Protein AF-A0A4Q1CZ94-F1 (afdb_monomer_lite)

Radius of gyration: 24.19 Å; chains: 1; bounding box: 62×39×67 Å

Sequence (185 aa):
MKKRFETCTVTLTPLSPIHISSGNSDYGWGAVWIEKTEKMYILDSERLSQKLIECNLFEKYIEEVERWIYMSDSQKEKQSNPCLKFLEDHKAQLFPDVDIIRFVKDLSTTELNAKSGSRFIRDGEGRAYIPGSSIKGAIRTAVIYAMLAENRKREKKDYLNLYGIYSPKLCFVKDKSVIIEHIYS

Structure (mmCIF, N/CA/C/O backbone):
data_AF-A0A4Q1CZ94-F1
#
_entry.id   AF-A0A4Q1CZ94-F1
#
loop_
_atom_site.group_PDB
_atom_site.id
_atom_site.type_symbol
_atom_site.label_atom_id
_atom_site.label_alt_id
_atom_site.label_comp_id
_atom_site.label_asym_id
_atom_site.label_entity_id
_atom_site.label_seq_id
_atom_site.pdbx_PDB_ins_code
_atom_site.Cartn_x
_atom_site.Cartn_y
_atom_site.Cartn_z
_atom_site.occupancy
_atom_site.B_iso_or_equiv
_atom_site.auth_seq_id
_atom_site.auth_comp_id
_atom_site.auth_asym_id
_atom_site.auth_atom_id
_atom_site.pdbx_PDB_model_num
ATOM 1 N N . MET A 1 1 ? -0.004 21.915 -42.875 1.00 54.78 1 MET A N 1
ATOM 2 C CA . MET A 1 1 ? 0.919 21.742 -41.725 1.00 54.78 1 MET A CA 1
ATOM 3 C C . MET A 1 1 ? 1.407 20.297 -41.677 1.00 54.78 1 MET A C 1
ATOM 5 O O . MET A 1 1 ? 0.573 19.408 -41.587 1.00 54.78 1 MET A O 1
ATOM 9 N N . LYS A 1 2 ? 2.722 20.041 -41.770 1.00 61.47 2 LYS A N 1
ATOM 10 C CA . LYS A 1 2 ? 3.296 18.691 -41.578 1.00 61.47 2 LYS A CA 1
ATOM 11 C C . LYS A 1 2 ? 3.245 18.321 -40.088 1.00 61.47 2 LYS A C 1
ATOM 13 O O . LYS A 1 2 ? 3.714 19.106 -39.264 1.00 61.47 2 LYS A O 1
ATOM 18 N N . LYS A 1 3 ? 2.700 17.147 -39.745 1.00 57.62 3 LYS A N 1
ATOM 19 C CA . LYS A 1 3 ? 2.801 16.580 -38.387 1.00 57.62 3 LYS A CA 1
ATOM 20 C C . LYS A 1 3 ? 4.286 16.369 -38.055 1.00 57.62 3 LYS A C 1
ATOM 22 O O . LYS A 1 3 ? 4.997 15.743 -38.830 1.00 57.62 3 LYS A O 1
ATOM 27 N N . ARG A 1 4 ? 4.747 16.942 -36.936 1.00 82.88 4 ARG A N 1
ATOM 28 C CA . ARG A 1 4 ? 6.145 16.905 -36.449 1.00 82.88 4 ARG A CA 1
ATOM 29 C C . ARG A 1 4 ? 6.381 15.864 -35.346 1.00 82.88 4 ARG A C 1
ATOM 31 O O . ARG A 1 4 ? 7.404 15.915 -34.676 1.00 82.88 4 ARG A O 1
ATOM 38 N N . PHE A 1 5 ? 5.430 14.967 -35.117 1.00 85.19 5 PHE A N 1
ATOM 39 C CA . PHE A 1 5 ? 5.522 13.971 -34.059 1.00 85.19 5 PHE A CA 1
ATOM 40 C C . PHE A 1 5 ? 5.104 12.602 -34.578 1.00 85.19 5 PHE A C 1
ATOM 42 O O . PHE A 1 5 ? 4.148 12.477 -35.345 1.00 85.19 5 PHE A O 1
ATOM 49 N N . GLU A 1 6 ? 5.837 11.599 -34.117 1.00 88.94 6 GLU A N 1
ATOM 50 C CA . GLU A 1 6 ? 5.500 10.190 -34.247 1.00 88.94 6 GLU A CA 1
ATOM 51 C C . GLU A 1 6 ? 4.928 9.712 -32.911 1.00 88.94 6 GLU A C 1
ATOM 53 O O . GLU A 1 6 ? 5.283 10.216 -31.842 1.00 88.94 6 GLU A O 1
ATOM 58 N N . THR A 1 7 ? 3.987 8.777 -32.961 1.00 90.50 7 THR A N 1
ATOM 59 C CA . THR A 1 7 ? 3.337 8.228 -31.769 1.00 90.50 7 THR A CA 1
ATOM 60 C C . THR A 1 7 ? 3.399 6.716 -31.841 1.00 90.50 7 THR A C 1
ATOM 62 O O . THR A 1 7 ? 3.094 6.128 -32.875 1.00 90.50 7 THR A O 1
ATOM 65 N N . CYS A 1 8 ? 3.791 6.098 -30.732 1.00 88.81 8 CYS A N 1
ATOM 66 C CA . CYS A 1 8 ? 3.853 4.655 -30.577 1.00 88.81 8 CYS A CA 1
ATOM 67 C C . CYS A 1 8 ? 3.053 4.265 -29.333 1.00 88.81 8 CYS A C 1
ATOM 69 O O . CYS A 1 8 ? 3.203 4.882 -28.276 1.00 88.81 8 CYS A O 1
ATOM 71 N N . THR A 1 9 ? 2.212 3.243 -29.465 1.00 93.25 9 THR A N 1
ATOM 72 C CA . THR A 1 9 ? 1.473 2.644 -28.353 1.00 93.25 9 THR A CA 1
ATOM 73 C C . THR A 1 9 ? 2.133 1.324 -27.993 1.00 93.25 9 THR A C 1
ATOM 75 O O . THR A 1 9 ? 2.349 0.480 -28.860 1.00 93.25 9 THR A O 1
ATOM 78 N N . VAL A 1 10 ? 2.443 1.142 -26.711 1.00 89.12 10 VAL A N 1
ATOM 79 C CA . VAL A 1 10 ? 3.123 -0.051 -26.197 1.00 89.12 10 VAL A CA 1
ATOM 80 C C . VAL A 1 10 ? 2.254 -0.695 -25.126 1.00 89.12 10 VAL A C 1
ATOM 82 O O . VAL A 1 10 ? 1.717 -0.003 -24.264 1.00 89.12 10 VAL A O 1
ATOM 85 N N . THR A 1 11 ? 2.143 -2.022 -25.170 1.00 93.00 11 THR A N 1
ATOM 86 C CA . THR A 1 11 ? 1.496 -2.818 -24.120 1.00 93.00 11 THR A CA 1
ATOM 87 C C . THR A 1 11 ? 2.573 -3.456 -23.252 1.00 93.00 11 THR A C 1
ATOM 89 O O . THR A 1 11 ? 3.466 -4.126 -23.767 1.00 93.00 11 THR A O 1
ATOM 92 N N . LEU A 1 12 ? 2.502 -3.241 -21.939 1.00 88.19 12 LEU A N 1
ATOM 93 C CA . LEU A 1 12 ? 3.444 -3.806 -20.975 1.00 88.19 12 LEU A CA 1
ATOM 94 C C . LEU A 1 12 ? 2.795 -4.992 -20.263 1.00 88.19 12 LEU A C 1
ATOM 96 O O . LEU A 1 12 ? 1.727 -4.844 -19.675 1.00 88.19 12 LEU A O 1
ATOM 100 N N . THR A 1 13 ? 3.460 -6.146 -20.291 1.00 91.81 13 THR A N 1
ATOM 101 C CA . THR A 1 13 ? 3.054 -7.334 -19.528 1.00 91.81 13 THR A CA 1
ATOM 102 C C . THR A 1 13 ? 4.106 -7.606 -18.453 1.00 91.81 13 THR A C 1
ATOM 104 O O . THR A 1 13 ? 5.275 -7.790 -18.801 1.00 91.81 13 THR A O 1
ATOM 107 N N . PRO A 1 14 ? 3.747 -7.603 -17.158 1.00 85.38 14 PRO A N 1
ATOM 108 C CA . PRO A 1 14 ? 4.694 -7.919 -16.097 1.00 85.38 14 PRO A CA 1
ATOM 109 C C . PRO A 1 14 ? 5.067 -9.407 -16.146 1.00 85.38 14 PRO A C 1
ATOM 111 O O . PRO A 1 14 ? 4.193 -10.268 -16.122 1.00 85.38 14 PRO A O 1
ATOM 114 N N . LEU A 1 15 ? 6.368 -9.706 -16.195 1.00 89.12 15 LEU A N 1
ATOM 115 C CA . LEU A 1 15 ? 6.897 -11.078 -16.114 1.00 89.12 15 LEU A CA 1
ATOM 116 C C . LEU A 1 15 ? 7.275 -11.485 -14.680 1.00 89.12 15 LEU A C 1
ATOM 118 O O . LEU A 1 15 ? 7.535 -12.651 -14.406 1.00 89.12 15 LEU A O 1
ATOM 122 N N . SER A 1 16 ? 7.321 -10.516 -13.768 1.00 83.69 16 SER A N 1
ATOM 123 C CA . SER A 1 16 ? 7.615 -10.684 -12.346 1.00 83.69 16 SER A CA 1
ATOM 124 C C . SER A 1 16 ? 6.785 -9.685 -11.532 1.00 83.69 16 SER A C 1
ATOM 126 O O . SER A 1 16 ? 6.263 -8.725 -12.111 1.00 83.69 16 SER A O 1
ATOM 128 N N . PRO A 1 17 ? 6.679 -9.842 -10.199 1.00 83.19 17 PRO A N 1
ATOM 129 C CA . PRO A 1 17 ? 6.109 -8.807 -9.345 1.00 83.19 17 PRO A CA 1
ATOM 130 C C . PRO A 1 17 ? 6.821 -7.464 -9.559 1.00 83.19 17 PRO A C 1
ATOM 132 O O . PRO A 1 17 ? 8.051 -7.402 -9.589 1.00 83.19 17 PRO A O 1
ATOM 135 N N . ILE A 1 18 ? 6.044 -6.392 -9.721 1.00 84.25 18 ILE A N 1
ATOM 136 C CA . ILE A 1 18 ? 6.544 -5.023 -9.889 1.00 84.25 18 ILE A CA 1
ATOM 137 C C . ILE A 1 18 ? 6.029 -4.188 -8.724 1.00 84.25 18 ILE A C 1
ATOM 139 O O . ILE A 1 18 ? 4.829 -4.174 -8.451 1.00 84.25 18 ILE A O 1
ATOM 143 N N . HIS A 1 19 ? 6.930 -3.449 -8.077 1.00 85.56 19 HIS A N 1
ATOM 144 C CA . HIS A 1 19 ? 6.579 -2.473 -7.052 1.00 85.56 19 HIS A CA 1
ATOM 145 C C . HIS A 1 19 ? 7.087 -1.081 -7.426 1.00 85.56 19 HIS A C 1
ATOM 147 O O . HIS A 1 19 ? 8.271 -0.905 -7.708 1.00 85.56 19 HIS A O 1
ATOM 153 N N . ILE A 1 20 ? 6.192 -0.091 -7.425 1.00 85.25 20 ILE A N 1
ATOM 154 C CA . ILE A 1 20 ? 6.516 1.323 -7.633 1.00 85.25 20 ILE A CA 1
ATOM 155 C C . ILE A 1 20 ? 5.894 2.102 -6.483 1.00 85.25 20 ILE A C 1
ATOM 157 O O . ILE A 1 20 ? 4.675 2.241 -6.408 1.00 85.25 20 ILE A O 1
ATOM 161 N N . SER A 1 21 ? 6.739 2.595 -5.583 1.00 79.81 21 SER A N 1
ATOM 162 C CA . SER A 1 21 ? 6.307 3.370 -4.421 1.00 79.81 21 SER A CA 1
ATOM 163 C C . SER A 1 21 ? 6.015 4.824 -4.800 1.00 79.81 21 SER A C 1
ATOM 165 O O . SER A 1 21 ? 6.712 5.405 -5.633 1.00 79.81 21 SER A O 1
ATOM 167 N N . SER A 1 22 ? 5.011 5.435 -4.164 1.00 69.69 22 SER A N 1
ATOM 168 C CA . SER A 1 22 ? 4.757 6.882 -4.273 1.00 69.69 22 SER A CA 1
ATOM 169 C C . SER A 1 22 ? 5.647 7.726 -3.351 1.00 69.69 22 SER A C 1
ATOM 171 O O . SER A 1 22 ? 5.508 8.946 -3.321 1.00 69.69 22 SER A O 1
ATOM 173 N N . GLY A 1 23 ? 6.536 7.097 -2.572 1.00 65.56 23 GLY A N 1
ATOM 174 C CA . GLY A 1 23 ? 7.379 7.774 -1.583 1.00 65.56 23 GLY A CA 1
ATOM 175 C C . GLY A 1 23 ? 6.642 8.196 -0.308 1.00 65.56 23 GLY A C 1
ATOM 176 O O . GLY A 1 23 ? 7.299 8.525 0.670 1.00 65.56 23 GLY A O 1
ATOM 177 N N . ASN A 1 24 ? 5.306 8.126 -0.286 1.00 55.72 24 ASN A N 1
ATOM 178 C CA . ASN A 1 24 ? 4.495 8.419 0.887 1.00 55.72 24 ASN A CA 1
ATOM 179 C C . ASN A 1 24 ? 3.545 7.270 1.222 1.00 55.72 24 ASN A C 1
ATOM 181 O O . ASN A 1 24 ? 2.810 6.772 0.370 1.00 55.72 24 ASN A O 1
ATOM 185 N N . SER A 1 25 ? 3.488 6.992 2.525 1.00 54.88 25 SER A N 1
ATOM 186 C CA . SER A 1 25 ? 2.484 6.237 3.278 1.00 54.88 25 SER A CA 1
ATOM 187 C C . SER A 1 25 ? 2.471 4.715 3.124 1.00 54.88 25 SER A C 1
ATOM 189 O O . SER A 1 25 ? 2.007 4.152 2.131 1.00 54.88 25 SER A O 1
ATOM 191 N N . ASP A 1 26 ? 2.875 4.063 4.212 1.00 58.81 26 ASP A N 1
ATOM 192 C CA . ASP A 1 26 ? 2.379 2.749 4.604 1.00 58.81 26 ASP A CA 1
ATOM 193 C C . ASP A 1 26 ? 0.843 2.708 4.565 1.00 58.81 26 ASP A C 1
ATOM 195 O O . ASP A 1 26 ? 0.156 3.734 4.595 1.00 58.81 26 ASP A O 1
ATOM 199 N N . TYR A 1 27 ? 0.284 1.501 4.546 1.00 61.06 27 TYR A N 1
ATOM 200 C CA . TYR A 1 27 ? -1.152 1.286 4.758 1.00 61.06 27 TYR A CA 1
ATOM 201 C C . TYR A 1 27 ? -1.632 1.698 6.166 1.00 61.06 27 TYR A C 1
ATOM 203 O O . TYR A 1 27 ? -2.829 1.643 6.450 1.00 61.06 27 TYR A O 1
ATOM 211 N N . GLY A 1 28 ? -0.709 2.140 7.029 1.00 66.19 28 GLY A N 1
ATOM 212 C CA . GLY A 1 28 ? -0.976 2.563 8.395 1.00 66.19 28 GLY A CA 1
ATOM 213 C C . GLY A 1 28 ? -1.593 1.441 9.222 1.00 66.19 28 GLY A C 1
ATOM 214 O O . GLY A 1 28 ? -1.475 0.259 8.899 1.00 66.19 28 GLY A O 1
ATOM 215 N N . TRP A 1 29 ? -2.301 1.821 10.281 1.00 69.25 29 TRP A N 1
ATOM 216 C CA . TRP A 1 29 ? -3.005 0.874 11.145 1.00 69.25 29 TRP A CA 1
ATOM 217 C C . TRP A 1 29 ? -4.298 0.318 10.524 1.00 69.25 29 TRP A C 1
ATOM 219 O O . TRP A 1 29 ? -4.858 -0.635 11.049 1.00 69.25 29 TRP A O 1
ATOM 229 N N . GLY A 1 30 ? -4.753 0.845 9.382 1.00 66.00 30 GLY A N 1
ATOM 230 C CA . GLY A 1 30 ? -5.906 0.310 8.644 1.00 66.00 30 GLY A CA 1
ATOM 231 C C . GLY A 1 30 ? -5.603 -0.965 7.846 1.00 66.00 30 GLY A C 1
ATOM 232 O O . GLY A 1 30 ? -6.514 -1.569 7.286 1.00 66.00 30 GLY A O 1
ATOM 233 N N . ALA A 1 31 ? -4.335 -1.381 7.777 1.00 73.25 31 ALA A N 1
ATOM 234 C CA . ALA A 1 31 ? -3.941 -2.686 7.264 1.00 73.25 31 ALA A CA 1
ATOM 235 C C . ALA A 1 31 ? -4.049 -3.739 8.373 1.00 73.25 31 ALA A C 1
ATOM 237 O O . ALA A 1 31 ? -3.243 -3.775 9.306 1.00 73.25 31 ALA A O 1
ATOM 238 N N . VAL A 1 32 ? -5.038 -4.615 8.239 1.00 75.94 32 VAL A N 1
ATOM 239 C CA . VAL A 1 32 ? -5.336 -5.671 9.200 1.00 75.94 32 VAL A CA 1
ATOM 240 C C . VAL A 1 32 ? -5.116 -7.022 8.537 1.00 75.94 32 VAL A C 1
ATOM 242 O O . VAL A 1 32 ? -5.738 -7.353 7.529 1.00 75.94 32 VAL A O 1
ATOM 245 N N . TRP A 1 33 ? -4.202 -7.810 9.094 1.00 73.31 33 TRP A N 1
ATOM 246 C CA . TRP A 1 33 ? -3.957 -9.175 8.647 1.00 73.31 33 TRP A CA 1
ATOM 247 C C . TRP A 1 33 ? -4.742 -10.153 9.514 1.00 73.31 33 TRP A C 1
ATOM 249 O O . TRP A 1 33 ? -4.643 -10.106 10.738 1.00 73.31 33 TRP A O 1
ATOM 259 N N . ILE A 1 34 ? -5.518 -11.030 8.878 1.00 70.69 34 ILE A N 1
ATOM 260 C CA . ILE A 1 34 ? -6.275 -12.075 9.567 1.00 70.69 34 ILE A CA 1
ATOM 261 C C . ILE A 1 34 ? -5.694 -13.424 9.151 1.00 70.69 34 ILE A C 1
ATOM 263 O O . ILE A 1 34 ? -6.036 -13.966 8.096 1.00 70.69 34 ILE A O 1
ATOM 267 N N . GLU A 1 35 ? -4.837 -13.971 10.012 1.00 64.75 35 GLU A N 1
ATOM 268 C CA . GLU A 1 35 ? -4.091 -15.217 9.792 1.00 64.75 35 GLU A CA 1
ATOM 269 C C . GLU A 1 35 ? -5.001 -16.386 9.388 1.00 64.75 35 GLU A C 1
ATOM 271 O O . GLU A 1 35 ? -4.746 -17.046 8.388 1.00 64.75 35 GLU A O 1
ATOM 276 N N . LYS A 1 36 ? -6.149 -16.554 10.063 1.00 69.50 36 LYS A N 1
ATOM 277 C CA . LYS A 1 36 ? -7.137 -17.615 9.767 1.00 69.50 36 LYS A CA 1
ATOM 278 C C . LYS A 1 36 ? -7.664 -17.613 8.329 1.00 69.50 36 LYS A C 1
ATOM 280 O O . LYS A 1 36 ? -8.190 -18.623 7.876 1.00 69.50 36 LYS A O 1
ATOM 285 N N . THR A 1 37 ? -7.609 -16.468 7.657 1.00 68.12 37 THR A N 1
ATOM 286 C CA . THR A 1 37 ? -8.126 -16.294 6.292 1.00 68.12 37 THR A CA 1
ATOM 287 C C . THR A 1 37 ? -7.021 -16.163 5.251 1.00 68.12 37 THR A C 1
ATOM 289 O O . THR A 1 37 ? -7.343 -16.048 4.073 1.00 68.12 37 THR A O 1
ATOM 292 N N . GLU A 1 38 ? -5.751 -16.118 5.677 1.00 69.19 38 GLU A N 1
ATOM 293 C CA . GLU A 1 38 ? -4.586 -15.814 4.831 1.00 69.19 38 GLU A CA 1
ATOM 294 C C . GLU A 1 38 ? -4.768 -14.548 3.971 1.00 69.19 38 GLU A C 1
ATOM 296 O O . GLU A 1 38 ? -4.225 -14.417 2.872 1.00 69.19 38 GLU A O 1
ATOM 301 N N . LYS A 1 39 ? -5.549 -13.588 4.479 1.00 73.38 39 LYS A N 1
ATOM 302 C CA . LYS A 1 39 ? -5.933 -12.363 3.777 1.00 73.38 39 LYS A CA 1
ATOM 303 C C . LYS A 1 39 ? -5.519 -11.132 4.560 1.00 73.38 39 LYS A C 1
ATOM 305 O O . LYS A 1 39 ? -5.614 -11.069 5.789 1.00 73.38 39 LYS A O 1
ATOM 310 N N . MET A 1 40 ? -5.076 -10.126 3.816 1.00 75.88 40 MET A N 1
ATOM 311 C CA . MET A 1 40 ? -4.869 -8.776 4.317 1.00 75.88 40 MET A CA 1
ATOM 312 C C . MET A 1 40 ? -6.043 -7.902 3.901 1.00 75.88 40 MET A C 1
ATOM 314 O O . MET A 1 40 ? -6.341 -7.754 2.713 1.00 75.88 40 MET A O 1
ATOM 318 N N . TYR A 1 41 ? -6.681 -7.303 4.892 1.00 78.94 41 TYR A N 1
ATOM 319 C CA . TYR A 1 41 ? -7.793 -6.387 4.737 1.00 78.94 41 TYR A CA 1
ATOM 320 C C . TYR A 1 41 ? -7.278 -4.969 4.887 1.00 78.94 41 TYR A C 1
ATOM 322 O O . TYR A 1 41 ? -6.584 -4.638 5.849 1.00 78.94 41 TYR A O 1
ATOM 330 N N . ILE A 1 42 ? -7.607 -4.130 3.916 1.00 80.31 42 ILE A N 1
ATOM 331 C CA . ILE A 1 42 ? -7.310 -2.705 3.979 1.00 80.31 42 ILE A CA 1
ATOM 332 C C . ILE A 1 42 ? -8.624 -2.008 4.245 1.00 80.31 42 ILE A C 1
ATOM 334 O O . ILE A 1 42 ? -9.519 -2.038 3.399 1.00 80.31 42 ILE A O 1
ATOM 338 N N . LEU A 1 43 ? -8.744 -1.436 5.434 1.00 82.88 43 LEU A N 1
ATOM 339 C CA . LEU A 1 43 ? -9.964 -0.789 5.883 1.00 82.88 43 LEU A CA 1
ATOM 340 C C . LEU A 1 43 ? -10.093 0.600 5.269 1.00 82.88 43 LEU A C 1
ATOM 342 O O . LEU A 1 43 ? -9.102 1.308 5.057 1.00 82.88 43 LEU A O 1
ATOM 346 N N . ASP A 1 44 ? -11.330 0.984 4.986 1.00 83.12 44 ASP A N 1
ATOM 347 C CA . ASP A 1 44 ? -11.665 2.363 4.673 1.00 83.12 44 ASP A CA 1
ATOM 348 C C . ASP A 1 44 ? -11.858 3.135 5.983 1.00 83.12 44 ASP A C 1
ATOM 350 O O . ASP A 1 44 ? -12.731 2.804 6.783 1.00 83.12 44 ASP A O 1
ATOM 354 N N . SER A 1 45 ? -11.020 4.143 6.229 1.00 82.38 45 SER A N 1
ATOM 355 C CA . SER A 1 45 ? -11.043 4.899 7.484 1.00 82.38 45 SER A CA 1
ATOM 356 C C . SER A 1 45 ? -12.358 5.644 7.703 1.00 82.38 45 SER A C 1
ATOM 358 O O . SER A 1 45 ? -12.809 5.748 8.841 1.00 82.38 45 SER A O 1
ATOM 360 N N . GLU A 1 46 ? -12.971 6.157 6.635 1.00 84.38 46 GLU A N 1
ATOM 361 C CA . GLU A 1 46 ? -14.219 6.911 6.732 1.00 84.38 46 GLU A CA 1
ATOM 362 C C . GLU A 1 46 ? -15.369 5.964 7.071 1.00 84.38 46 GLU A C 1
ATOM 364 O O . GLU A 1 46 ? -16.080 6.179 8.053 1.00 84.38 46 GLU A O 1
ATOM 369 N N . ARG A 1 47 ? -15.480 4.848 6.347 1.00 87.19 47 ARG A N 1
ATOM 370 C CA . ARG A 1 47 ? -16.526 3.850 6.613 1.00 87.19 47 ARG A CA 1
ATOM 371 C C . ARG A 1 47 ? -16.357 3.175 7.969 1.00 87.19 47 ARG A C 1
ATOM 373 O O . ARG A 1 47 ? -17.341 2.965 8.670 1.00 87.19 47 ARG A O 1
ATOM 380 N N . LEU A 1 48 ? -15.118 2.888 8.374 1.00 87.88 48 LEU A N 1
ATOM 381 C CA . LEU A 1 48 ? -14.832 2.389 9.717 1.00 87.88 48 LEU A CA 1
ATOM 382 C C . LEU A 1 48 ? -15.300 3.391 10.777 1.00 87.88 48 LEU A C 1
ATOM 384 O O . LEU A 1 48 ? -15.968 2.994 11.725 1.00 87.88 48 LEU A O 1
ATOM 388 N N . SER A 1 49 ? -14.994 4.682 10.612 1.00 88.38 49 SER A N 1
ATOM 389 C CA . SER A 1 49 ? -15.419 5.708 11.572 1.00 88.38 49 SER A CA 1
ATOM 390 C C . SER A 1 49 ? -16.943 5.813 11.679 1.00 88.38 49 SER A C 1
ATOM 392 O O . SER A 1 49 ? -17.468 5.836 12.790 1.00 88.38 49 SER A O 1
ATOM 394 N N . GLN A 1 50 ? -17.655 5.776 10.548 1.00 89.81 50 GLN A N 1
ATOM 395 C CA . GLN A 1 50 ? -19.120 5.781 10.513 1.00 89.81 50 GLN A CA 1
ATOM 396 C C . GLN A 1 50 ? -19.685 4.568 11.254 1.00 89.81 50 GLN A C 1
ATOM 398 O O . GLN A 1 50 ? -20.521 4.725 12.142 1.00 89.81 50 GLN A O 1
ATOM 403 N N . LYS A 1 51 ? -19.149 3.372 10.984 1.00 88.75 51 LYS A N 1
ATOM 404 C CA . LYS A 1 51 ? -19.586 2.144 11.654 1.00 88.75 51 LYS A CA 1
ATOM 405 C C . LYS A 1 51 ? -19.345 2.174 13.162 1.00 88.75 51 LYS A C 1
ATOM 407 O O . LYS A 1 51 ? -20.193 1.751 13.943 1.00 88.75 51 LYS A O 1
ATOM 412 N N . LEU A 1 52 ? -18.194 2.691 13.587 1.00 91.12 52 LEU A N 1
ATOM 413 C CA . LEU A 1 52 ? -17.877 2.842 15.006 1.00 91.12 52 LEU A CA 1
ATOM 414 C C . LEU A 1 52 ? -18.856 3.791 15.708 1.00 91.12 52 LEU A C 1
ATOM 416 O O . LEU A 1 52 ? -19.248 3.511 16.839 1.00 91.12 52 LEU A O 1
ATOM 420 N N . ILE A 1 53 ? -19.275 4.874 15.050 1.00 91.38 53 ILE A N 1
ATOM 421 C CA . ILE A 1 53 ? -20.285 5.800 15.581 1.00 91.38 53 ILE A CA 1
ATOM 422 C C . ILE A 1 53 ? -21.648 5.103 15.682 1.00 91.38 53 ILE A C 1
ATOM 424 O O . ILE A 1 53 ? -22.275 5.147 16.738 1.00 91.38 53 ILE A O 1
ATOM 428 N N . GLU A 1 54 ? -22.082 4.401 14.631 1.00 90.56 54 GLU A N 1
ATOM 429 C CA . GLU A 1 54 ? -23.350 3.651 14.614 1.00 90.56 54 GLU A CA 1
ATOM 430 C C . GLU A 1 54 ? -23.440 2.617 15.743 1.00 90.56 54 GLU A C 1
ATOM 432 O O . GLU A 1 54 ? -24.499 2.425 16.342 1.00 90.56 54 GLU A O 1
ATOM 437 N N . CYS A 1 55 ? -22.325 1.955 16.055 1.00 89.62 55 CYS A N 1
ATOM 438 C CA . CYS A 1 55 ? -22.251 0.958 17.118 1.00 89.62 55 CYS A CA 1
ATOM 439 C C . CYS A 1 55 ? -21.942 1.546 18.507 1.00 89.62 55 CYS A C 1
ATOM 441 O O . CYS A 1 55 ? -21.832 0.778 19.464 1.00 89.62 55 CYS A O 1
ATOM 443 N N . ASN A 1 56 ? -21.802 2.871 18.644 1.00 92.44 56 ASN A N 1
ATOM 444 C CA . ASN A 1 56 ? -21.404 3.542 19.888 1.00 92.44 56 ASN A CA 1
ATOM 445 C C . ASN A 1 56 ? -20.061 3.013 20.452 1.00 92.44 56 ASN A C 1
ATOM 447 O O . ASN A 1 56 ? -19.909 2.736 21.646 1.00 92.44 56 ASN A O 1
ATOM 451 N N . LEU A 1 57 ? -19.099 2.804 19.550 1.00 93.69 57 LEU A N 1
ATOM 452 C CA . LEU A 1 57 ? -17.759 2.265 19.805 1.00 93.69 57 LEU A CA 1
ATOM 453 C C . LEU A 1 57 ? -16.634 3.263 19.499 1.00 93.69 57 LEU A C 1
ATOM 455 O O . LEU A 1 57 ? -15.469 2.940 19.725 1.00 93.69 57 LEU A O 1
ATOM 459 N N . PHE A 1 58 ? -16.956 4.446 18.975 1.00 91.75 58 PHE A N 1
ATOM 460 C CA . PHE A 1 58 ? -15.963 5.411 18.503 1.00 91.75 58 PHE A CA 1
ATOM 461 C C . PHE A 1 58 ? -15.025 5.883 19.622 1.00 91.75 58 PHE A C 1
ATOM 463 O O . PHE A 1 58 ? -13.807 5.804 19.473 1.00 91.75 58 PHE A O 1
ATOM 470 N N . GLU A 1 59 ? -15.564 6.265 20.777 1.00 93.94 59 GLU A N 1
ATOM 471 C CA . GLU A 1 59 ? -14.778 6.698 21.938 1.00 93.94 59 GLU A CA 1
ATOM 472 C C . GLU A 1 59 ? -13.879 5.570 22.459 1.00 93.94 59 GLU A C 1
ATOM 474 O O . GLU A 1 59 ? -12.690 5.776 22.685 1.00 93.94 59 GLU A O 1
ATOM 479 N N . LYS A 1 60 ? -14.408 4.343 22.552 1.00 93.56 60 LYS A N 1
ATOM 480 C CA . LYS A 1 60 ? -13.626 3.164 22.967 1.00 93.56 60 LYS A CA 1
ATOM 481 C C . LYS A 1 60 ? -12.480 2.866 22.005 1.00 93.56 60 LYS A C 1
ATOM 483 O O . LYS A 1 60 ? -11.419 2.408 22.425 1.00 93.56 60 LYS A O 1
ATOM 488 N N . TYR A 1 61 ? -12.700 3.091 20.712 1.00 91.94 61 TYR A N 1
ATOM 489 C CA . TYR A 1 61 ? -11.660 2.930 19.707 1.00 91.94 61 TYR A CA 1
ATOM 490 C C . TYR A 1 61 ? -10.546 3.963 19.894 1.00 91.94 61 TYR A C 1
ATOM 492 O O . TYR A 1 61 ? -9.372 3.597 19.846 1.00 91.94 61 TYR A O 1
ATOM 500 N N . ILE A 1 62 ? -10.897 5.226 20.165 1.00 91.00 62 ILE A N 1
ATOM 501 C CA . ILE A 1 62 ? -9.917 6.277 20.477 1.00 91.00 62 ILE A CA 1
ATOM 502 C C . ILE A 1 62 ? -9.104 5.895 21.715 1.00 91.00 62 ILE A C 1
ATOM 504 O O . ILE A 1 62 ? -7.879 5.927 21.652 1.00 91.00 62 ILE A O 1
ATOM 508 N N . GLU A 1 63 ? -9.755 5.457 22.793 1.00 92.75 63 GLU A N 1
ATOM 509 C CA . GLU A 1 63 ? -9.072 5.026 24.020 1.00 92.75 63 GLU A CA 1
ATOM 510 C C . GLU A 1 63 ? -8.077 3.880 23.766 1.00 92.75 63 GLU A C 1
ATOM 512 O O . GLU A 1 63 ? -6.975 3.875 24.319 1.00 92.75 63 GLU A O 1
ATOM 517 N N . GLU A 1 64 ? -8.431 2.907 22.920 1.00 90.50 64 GLU A N 1
ATOM 518 C CA . GLU A 1 64 ? -7.535 1.798 22.571 1.00 90.50 64 GLU A CA 1
ATOM 519 C C . GLU A 1 64 ? -6.346 2.269 21.721 1.00 90.50 64 GLU A C 1
ATOM 521 O O . GLU A 1 64 ? -5.211 1.834 21.941 1.00 90.50 64 GLU A O 1
ATOM 526 N N . VAL A 1 65 ? -6.574 3.196 20.786 1.00 89.06 65 VAL A N 1
ATOM 527 C CA . VAL A 1 65 ? -5.506 3.813 19.987 1.00 89.06 65 VAL A CA 1
ATOM 528 C C . VAL A 1 65 ? -4.573 4.642 20.869 1.00 89.06 65 VAL A C 1
ATOM 530 O O . VAL A 1 65 ? -3.355 4.491 20.767 1.00 89.06 65 VAL A O 1
ATOM 533 N N . GLU A 1 66 ? -5.108 5.478 21.758 1.00 90.56 66 GLU A N 1
ATOM 534 C CA . GLU A 1 66 ? -4.326 6.273 22.709 1.00 90.56 66 GLU A CA 1
ATOM 535 C C . GLU A 1 66 ? -3.495 5.371 23.617 1.00 90.56 66 GLU A C 1
ATOM 537 O O . GLU A 1 66 ? -2.277 5.544 23.716 1.00 90.56 66 GLU A O 1
ATOM 542 N N . ARG A 1 67 ? -4.120 4.346 24.208 1.00 89.69 67 ARG A N 1
ATOM 543 C CA . ARG A 1 67 ? -3.426 3.339 25.018 1.00 89.69 67 ARG A CA 1
ATOM 544 C C . ARG A 1 67 ? -2.247 2.752 24.253 1.00 89.69 67 ARG A C 1
ATOM 546 O O . ARG A 1 67 ? -1.151 2.694 24.803 1.00 89.69 67 ARG A O 1
ATOM 553 N N . TRP A 1 68 ? -2.446 2.369 22.994 1.00 88.19 68 TRP A N 1
ATOM 554 C CA . TRP A 1 68 ? -1.380 1.820 22.162 1.00 88.19 68 TRP A CA 1
ATOM 555 C C . TRP A 1 68 ? -0.276 2.839 21.863 1.00 88.19 68 TRP A C 1
ATOM 557 O O . TRP A 1 68 ? 0.903 2.496 21.938 1.00 88.19 68 TRP A O 1
ATOM 567 N N . ILE A 1 69 ? -0.613 4.100 21.571 1.00 86.31 69 ILE A N 1
ATOM 568 C CA . ILE A 1 69 ? 0.371 5.172 21.335 1.00 86.31 69 ILE A CA 1
ATOM 569 C C . ILE A 1 69 ? 1.304 5.322 22.541 1.00 86.31 69 ILE A C 1
ATOM 571 O O . ILE A 1 69 ? 2.526 5.360 22.355 1.00 86.31 69 ILE A O 1
ATOM 575 N N . TYR A 1 70 ? 0.744 5.330 23.753 1.00 89.50 70 TYR A N 1
ATOM 576 C CA . TYR A 1 70 ? 1.484 5.498 25.006 1.00 89.50 70 TYR A CA 1
ATOM 577 C C . TYR A 1 70 ? 2.199 4.227 25.507 1.00 89.50 70 TYR A C 1
ATOM 579 O O . TYR A 1 70 ? 2.951 4.304 26.479 1.00 89.50 70 TYR A O 1
ATOM 587 N N . MET A 1 71 ? 2.022 3.067 24.861 1.00 87.81 71 MET A N 1
ATOM 588 C CA . MET A 1 71 ? 2.771 1.846 25.192 1.00 87.81 71 MET A CA 1
ATOM 589 C C . MET A 1 71 ? 4.251 1.954 24.805 1.00 87.81 71 MET A C 1
ATOM 591 O O . MET A 1 71 ? 4.614 2.576 23.800 1.00 87.81 71 MET A O 1
ATOM 595 N N . SER A 1 72 ? 5.113 1.281 25.573 1.00 87.00 72 SER A N 1
ATOM 596 C CA . SER A 1 72 ? 6.532 1.148 25.235 1.00 87.00 72 SER A CA 1
ATOM 597 C C . SER A 1 72 ? 6.739 0.240 24.019 1.00 87.00 72 SER A C 1
ATOM 599 O O . SER A 1 72 ? 5.925 -0.643 23.734 1.00 87.00 72 SER A O 1
ATOM 601 N N . ASP A 1 73 ? 7.865 0.402 23.323 1.00 81.94 73 ASP A N 1
ATOM 602 C CA . ASP A 1 73 ? 8.174 -0.393 22.125 1.00 81.94 73 ASP A CA 1
ATOM 603 C C . ASP A 1 73 ? 8.217 -1.901 22.413 1.00 81.94 73 ASP A C 1
ATOM 605 O O . ASP A 1 73 ? 7.680 -2.699 21.649 1.00 81.94 73 ASP A O 1
ATOM 609 N N . SER A 1 74 ? 8.736 -2.298 23.579 1.00 81.50 74 SER A N 1
ATOM 610 C CA . SER A 1 74 ? 8.766 -3.702 24.011 1.00 81.50 74 SER A CA 1
ATOM 611 C C . SER A 1 74 ? 7.379 -4.303 24.258 1.00 81.50 74 SER A C 1
ATOM 613 O O . SER A 1 74 ? 7.208 -5.523 24.177 1.00 81.50 74 SER A O 1
ATOM 615 N N . GLN A 1 75 ? 6.378 -3.474 24.568 1.00 80.88 75 GLN A N 1
ATOM 616 C CA . GLN A 1 75 ? 4.987 -3.909 24.655 1.00 80.88 75 GLN A CA 1
ATOM 617 C C . GLN A 1 75 ? 4.320 -3.944 23.277 1.00 80.88 75 GLN A C 1
ATOM 619 O O . GLN A 1 75 ? 3.567 -4.878 23.000 1.00 80.88 75 GLN A O 1
ATOM 624 N N . LYS A 1 76 ? 4.628 -2.977 22.404 1.00 78.38 76 LYS A N 1
ATOM 625 C CA . LYS A 1 76 ? 4.125 -2.927 21.022 1.00 78.38 76 LYS A CA 1
ATOM 626 C C . LYS A 1 76 ? 4.579 -4.129 20.197 1.00 78.38 76 LYS A C 1
ATOM 628 O O . LYS A 1 76 ? 3.786 -4.660 19.435 1.00 78.38 76 LYS A O 1
ATOM 633 N N . GLU A 1 77 ? 5.804 -4.619 20.389 1.00 72.75 77 GLU A N 1
ATOM 634 C CA . GLU A 1 77 ? 6.306 -5.818 19.694 1.00 72.75 77 GLU A CA 1
ATOM 635 C C . GLU A 1 77 ? 5.523 -7.098 20.012 1.00 72.75 77 GLU A C 1
ATOM 637 O O . GLU A 1 77 ? 5.495 -8.023 19.203 1.00 72.75 77 GLU A O 1
ATOM 642 N N . LYS A 1 78 ? 4.891 -7.161 21.189 1.00 74.81 78 LYS A N 1
ATOM 643 C CA . LYS A 1 78 ? 4.135 -8.332 21.655 1.00 74.81 78 LYS A CA 1
ATOM 644 C C . LYS A 1 78 ? 2.645 -8.248 21.341 1.00 74.81 78 LYS A C 1
ATOM 646 O O . LYS A 1 78 ? 1.927 -9.210 21.601 1.00 74.81 78 LYS A O 1
ATOM 651 N N . GLN A 1 79 ? 2.171 -7.109 20.843 1.00 71.75 79 GLN A N 1
ATOM 652 C CA . GLN A 1 79 ? 0.757 -6.868 20.607 1.00 71.75 79 GLN A CA 1
ATOM 653 C C . GLN A 1 79 ? 0.495 -6.638 19.121 1.00 71.75 79 GLN A C 1
ATOM 655 O O . GLN A 1 79 ? 1.275 -6.007 18.413 1.00 71.75 79 GLN A O 1
ATOM 660 N N . SER A 1 80 ? -0.636 -7.150 18.645 1.00 71.00 80 SER A N 1
ATOM 661 C CA . SER A 1 80 ? -1.149 -6.809 17.324 1.00 71.00 80 SER A CA 1
ATOM 662 C C . SER A 1 80 ? -1.389 -5.301 17.199 1.00 71.00 80 SER A C 1
ATOM 664 O O . SER A 1 80 ? -1.581 -4.595 18.190 1.00 71.00 80 SER A O 1
ATOM 666 N N . ASN A 1 81 ? -1.429 -4.814 15.958 1.00 78.88 81 ASN A N 1
ATOM 667 C CA . ASN A 1 81 ? -1.902 -3.469 15.628 1.00 78.88 81 ASN A CA 1
ATOM 668 C C . ASN A 1 81 ? -3.215 -3.151 16.393 1.00 78.88 81 ASN A C 1
ATOM 670 O O . ASN A 1 81 ? -4.102 -4.016 16.423 1.00 78.88 81 ASN A O 1
ATOM 674 N N . PRO A 1 82 ? -3.363 -1.945 16.984 1.00 84.00 82 PRO A N 1
ATOM 675 C CA . PRO A 1 82 ? -4.531 -1.571 17.789 1.00 84.00 82 PRO A CA 1
ATOM 676 C C . PRO A 1 82 ? -5.855 -1.731 17.038 1.00 84.00 82 PRO A C 1
ATOM 678 O O . PRO A 1 82 ? -6.848 -2.146 17.626 1.00 84.00 82 PRO A O 1
ATOM 681 N N . CYS A 1 83 ? -5.868 -1.485 15.725 1.00 85.19 83 CYS A N 1
ATOM 682 C CA . CYS A 1 83 ? -7.066 -1.649 14.907 1.00 85.19 83 CYS A CA 1
ATOM 683 C C . CYS A 1 83 ? -7.483 -3.120 14.782 1.00 85.19 83 CYS A C 1
ATOM 685 O O . CYS A 1 83 ? -8.657 -3.440 14.956 1.00 85.19 83 CYS A O 1
ATOM 687 N N . LEU A 1 84 ? -6.521 -4.025 14.552 1.00 83.56 84 LEU A N 1
ATOM 688 C CA . LEU A 1 84 ? -6.796 -5.463 14.525 1.00 83.56 84 LEU A CA 1
ATOM 689 C C . LEU A 1 84 ? -7.351 -5.903 15.877 1.00 83.56 84 LEU A C 1
ATOM 691 O O . LEU A 1 84 ? -8.436 -6.466 15.921 1.00 83.56 84 LEU A O 1
ATOM 695 N N . LYS A 1 85 ? -6.651 -5.578 16.969 1.00 85.56 85 LYS A N 1
ATOM 696 C CA . LYS A 1 85 ? -7.078 -5.947 18.322 1.00 85.56 85 LYS A CA 1
ATOM 697 C C . LYS A 1 85 ? -8.498 -5.464 18.625 1.00 85.56 85 LYS A C 1
ATOM 699 O O . LYS A 1 85 ? -9.328 -6.247 19.067 1.00 85.56 85 LYS A O 1
ATOM 704 N N . PHE A 1 86 ? -8.801 -4.204 18.320 1.00 89.00 86 PHE A N 1
ATOM 705 C CA . PHE A 1 86 ? -10.122 -3.642 18.577 1.00 89.00 86 PHE A CA 1
ATOM 706 C C . PHE A 1 86 ? -11.230 -4.340 17.782 1.00 89.00 86 PHE A C 1
ATOM 708 O O . PHE A 1 86 ? -12.289 -4.650 18.334 1.00 89.00 86 PHE A O 1
ATOM 715 N N . LEU A 1 87 ? -10.979 -4.611 16.496 1.00 85.56 87 LEU A N 1
ATOM 716 C CA . LEU A 1 87 ? -11.887 -5.403 15.669 1.00 85.56 87 LEU A CA 1
ATOM 717 C C . LEU A 1 87 ? -12.055 -6.813 16.227 1.00 85.56 87 LEU A C 1
ATOM 719 O O . LEU A 1 87 ? -13.140 -7.378 16.109 1.00 85.56 87 LEU A O 1
ATOM 723 N N . GLU A 1 88 ? -11.008 -7.380 16.830 1.00 84.19 88 GLU A N 1
ATOM 724 C CA . GLU A 1 88 ? -11.085 -8.697 17.441 1.00 84.19 88 GLU A CA 1
ATOM 725 C C . GLU A 1 88 ? -11.936 -8.732 18.710 1.00 84.19 88 GLU A C 1
ATOM 727 O O . GLU A 1 88 ? -12.751 -9.645 18.873 1.00 84.19 88 GLU A O 1
ATOM 732 N N . ASP A 1 89 ? -11.793 -7.717 19.554 1.00 87.25 89 ASP A N 1
ATOM 733 C CA . ASP A 1 89 ? -12.550 -7.570 20.796 1.00 87.25 89 ASP A CA 1
ATOM 734 C C . ASP A 1 89 ? -14.044 -7.300 20.523 1.00 87.25 89 ASP A C 1
ATOM 736 O O . ASP A 1 89 ? -14.907 -7.708 21.301 1.00 87.25 89 ASP A O 1
ATOM 740 N N . HIS A 1 90 ? -14.370 -6.680 19.380 1.00 86.38 90 HIS A N 1
ATOM 741 C CA . HIS A 1 90 ? -15.736 -6.296 18.994 1.00 86.38 90 HIS A CA 1
ATOM 742 C C . HIS A 1 90 ? -16.255 -7.030 17.742 1.00 86.38 90 HIS A C 1
ATOM 744 O O . HIS A 1 90 ? -17.154 -6.528 17.057 1.00 86.38 90 HIS A O 1
ATOM 750 N N . LYS A 1 91 ? -15.740 -8.237 17.439 1.00 80.75 91 LYS A N 1
ATOM 751 C CA . LYS A 1 91 ? -16.091 -9.004 16.217 1.00 80.75 91 LYS A CA 1
ATOM 752 C C . LYS A 1 91 ? -17.592 -9.090 15.971 1.00 80.75 91 LYS A C 1
ATOM 754 O O . LYS A 1 91 ? -18.015 -8.878 14.849 1.00 80.75 91 LYS A O 1
ATOM 759 N N . ALA A 1 92 ? -18.397 -9.347 17.001 1.00 71.00 92 ALA A N 1
ATOM 760 C CA . ALA A 1 92 ? -19.846 -9.516 16.854 1.00 71.00 92 ALA A CA 1
ATOM 761 C C . ALA A 1 92 ? -20.585 -8.267 16.323 1.00 71.00 92 ALA A C 1
ATOM 763 O O . ALA A 1 92 ? -21.702 -8.393 15.831 1.00 71.00 92 ALA A O 1
ATOM 764 N N . GLN A 1 93 ? -19.988 -7.077 16.443 1.00 76.56 93 GLN A N 1
ATOM 765 C CA . GLN A 1 93 ? -20.586 -5.794 16.050 1.00 76.56 93 GLN A CA 1
ATOM 766 C C . GLN A 1 93 ? -19.974 -5.233 14.759 1.00 76.56 93 GLN A C 1
ATOM 768 O O . GLN A 1 93 ? -20.638 -4.499 14.034 1.00 76.56 93 GLN A O 1
ATOM 773 N N . LEU A 1 94 ? -18.716 -5.583 14.470 1.00 72.19 94 LEU A N 1
ATOM 774 C CA . LEU A 1 94 ? -17.929 -4.992 13.381 1.00 72.19 94 LEU A CA 1
ATOM 775 C C . LEU A 1 94 ? -17.553 -5.990 12.276 1.00 72.19 94 LEU A C 1
ATOM 777 O O . LEU A 1 94 ? -17.107 -5.578 11.207 1.00 72.19 94 LEU A O 1
ATOM 781 N N . PHE A 1 95 ? -17.706 -7.296 12.510 1.00 67.06 95 PHE A N 1
ATOM 782 C CA . PHE A 1 95 ? -17.270 -8.341 11.588 1.00 67.06 95 PHE A CA 1
ATOM 783 C C . PHE A 1 95 ? -18.357 -9.412 11.383 1.00 67.06 95 PHE A C 1
ATOM 785 O O . PHE A 1 95 ? -18.944 -9.882 12.355 1.00 67.06 95 PHE A O 1
ATOM 792 N N . PRO A 1 96 ? -18.597 -9.890 10.150 1.00 56.81 96 PRO A N 1
ATOM 793 C CA . PRO A 1 96 ? -18.010 -9.478 8.880 1.00 56.81 96 PRO A CA 1
ATOM 794 C C . PRO A 1 96 ? -18.884 -8.406 8.216 1.00 56.81 96 PRO A C 1
ATOM 796 O O . PRO A 1 96 ? -19.774 -8.739 7.435 1.00 56.81 96 PRO A O 1
ATOM 799 N N . ASP A 1 97 ? -18.640 -7.127 8.508 1.00 64.44 97 ASP A N 1
ATOM 800 C CA . ASP A 1 97 ? -19.231 -6.064 7.700 1.00 64.44 97 ASP A CA 1
ATOM 801 C C . ASP A 1 97 ? -18.324 -5.795 6.491 1.00 64.44 97 ASP A C 1
ATOM 803 O O . ASP A 1 97 ? -17.171 -5.382 6.629 1.00 64.44 97 ASP A O 1
ATOM 807 N N . VAL A 1 98 ? -18.820 -6.104 5.293 1.00 62.78 98 VAL A N 1
ATOM 808 C CA . VAL A 1 98 ? -18.069 -5.924 4.043 1.00 62.78 98 VAL A CA 1
ATOM 809 C C . VAL A 1 98 ? -17.887 -4.436 3.734 1.00 62.78 98 VAL A C 1
ATOM 811 O O . VAL A 1 98 ? -16.930 -4.066 3.050 1.00 62.78 98 VAL A O 1
ATOM 814 N N . ASP A 1 99 ? -18.739 -3.570 4.285 1.00 70.81 99 ASP A N 1
ATOM 815 C CA . ASP A 1 99 ? -18.771 -2.158 3.922 1.00 70.81 99 ASP A CA 1
ATOM 816 C C . ASP A 1 99 ? -17.526 -1.406 4.393 1.00 70.81 99 ASP A C 1
ATOM 818 O O . ASP A 1 99 ? -17.034 -0.534 3.674 1.00 70.81 99 ASP A O 1
ATOM 822 N N . ILE A 1 100 ? -16.926 -1.795 5.523 1.00 74.56 100 ILE A N 1
ATOM 823 C CA . ILE A 1 100 ? -15.698 -1.167 6.045 1.00 74.56 100 ILE A CA 1
ATOM 824 C C . ILE A 1 100 ? -14.423 -1.587 5.289 1.00 74.56 100 ILE A C 1
ATOM 826 O O . ILE A 1 100 ? -13.346 -1.035 5.532 1.00 74.56 100 ILE A O 1
ATOM 830 N N . ILE A 1 101 ? -14.510 -2.555 4.370 1.00 78.50 101 ILE A N 1
ATOM 831 C CA . ILE A 1 101 ? -13.362 -3.100 3.638 1.00 78.50 101 ILE A CA 1
ATOM 832 C C . ILE A 1 101 ? -13.180 -2.339 2.320 1.00 78.50 101 ILE A C 1
ATOM 834 O O . ILE A 1 101 ? -14.029 -2.376 1.432 1.00 78.50 101 ILE A O 1
ATOM 838 N N . ARG A 1 102 ? -12.018 -1.700 2.141 1.00 74.00 102 ARG A N 1
ATOM 839 C CA . ARG A 1 102 ? -11.655 -1.031 0.882 1.00 74.00 102 ARG A CA 1
ATOM 840 C C . ARG A 1 102 ? -11.136 -2.008 -0.171 1.00 74.00 102 ARG A C 1
ATOM 842 O O . ARG A 1 102 ? -11.444 -1.865 -1.350 1.00 74.00 102 ARG A O 1
ATOM 849 N N . PHE A 1 103 ? -10.291 -2.959 0.229 1.00 73.69 103 PHE A N 1
ATOM 850 C CA . PHE A 1 103 ? -9.763 -4.009 -0.649 1.00 73.69 103 PHE A CA 1
ATOM 851 C C . PHE A 1 103 ? -9.214 -5.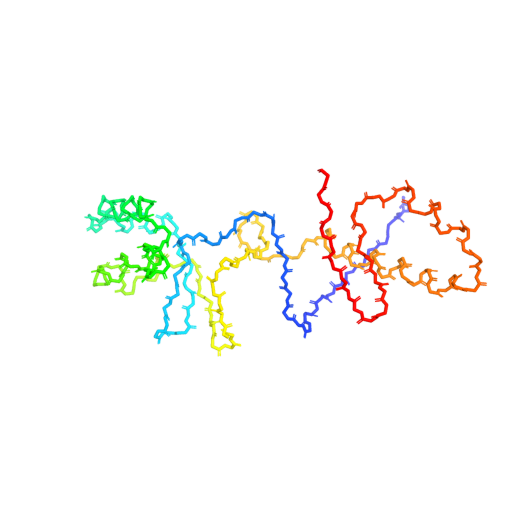190 0.166 1.00 73.69 103 PHE A C 1
ATOM 853 O O . PHE A 1 103 ? -8.738 -5.003 1.288 1.00 73.69 103 PHE A O 1
ATOM 860 N N . VAL A 1 104 ? -9.233 -6.388 -0.427 1.00 71.38 104 VAL A N 1
ATOM 861 C CA . VAL A 1 104 ? -8.704 -7.633 0.152 1.00 71.38 104 VAL A CA 1
ATOM 862 C C . VAL A 1 104 ? -7.546 -8.133 -0.700 1.00 71.38 104 VAL A C 1
ATOM 864 O O . VAL A 1 104 ? -7.694 -8.294 -1.910 1.00 71.38 104 VAL A O 1
ATOM 867 N N . LYS A 1 105 ? -6.398 -8.397 -0.078 1.00 70.62 105 LYS A N 1
ATOM 868 C CA . LYS A 1 105 ? -5.236 -8.997 -0.739 1.00 70.62 105 LYS A CA 1
ATOM 869 C C . LYS A 1 105 ? -5.026 -10.415 -0.214 1.00 70.62 105 LYS A C 1
ATOM 871 O O . LYS A 1 105 ? -4.776 -10.585 0.978 1.00 70.62 105 LYS A O 1
ATOM 876 N N . ASP A 1 106 ? -5.107 -11.402 -1.103 1.00 65.56 106 ASP A N 1
ATO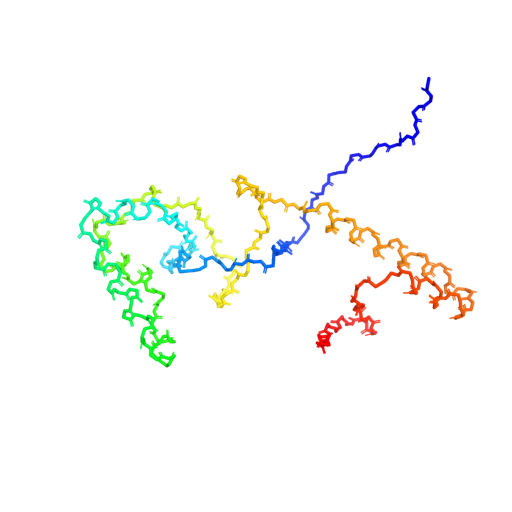M 877 C CA . ASP A 1 106 ? -4.724 -12.782 -0.795 1.00 65.56 106 ASP A CA 1
ATOM 878 C C . ASP A 1 106 ? -3.213 -12.862 -0.568 1.00 65.56 106 ASP A C 1
ATOM 880 O O . ASP A 1 106 ? -2.424 -12.332 -1.359 1.00 65.56 106 ASP A O 1
ATOM 884 N N . LEU A 1 107 ? -2.817 -13.493 0.536 1.00 64.56 107 LEU A N 1
ATOM 885 C CA . LEU A 1 107 ? -1.419 -13.662 0.928 1.00 64.56 107 LEU A CA 1
ATOM 886 C C . LEU A 1 107 ? -0.941 -15.115 0.860 1.00 64.56 107 LEU A C 1
ATOM 888 O O . LEU A 1 107 ? 0.211 -15.365 1.205 1.00 64.56 107 LEU A O 1
ATOM 892 N N . SER A 1 108 ? -1.768 -16.038 0.357 1.00 54.88 108 SER A N 1
ATOM 893 C CA . SER A 1 108 ? -1.504 -17.487 0.282 1.00 54.88 108 SER A CA 1
ATOM 894 C C . SER A 1 108 ? -0.198 -17.886 -0.426 1.00 54.88 108 SER A C 1
ATOM 896 O O . SER A 1 108 ? 0.202 -19.045 -0.382 1.00 54.88 108 SER A O 1
ATOM 898 N N . THR A 1 109 ? 0.503 -16.946 -1.068 1.00 49.00 109 THR A N 1
ATOM 899 C CA . THR A 1 109 ? 1.754 -17.191 -1.801 1.00 49.00 109 THR A CA 1
ATOM 900 C C . THR A 1 109 ? 2.991 -16.500 -1.221 1.00 49.00 109 THR A C 1
ATOM 902 O O . THR A 1 109 ? 4.046 -16.555 -1.848 1.00 49.00 109 THR A O 1
ATOM 905 N N . THR A 1 110 ? 2.912 -15.819 -0.073 1.00 48.78 110 THR A N 1
ATOM 906 C CA . THR A 1 110 ? 4.061 -15.058 0.459 1.00 48.78 110 THR A CA 1
ATOM 907 C C . THR A 1 110 ? 4.112 -15.064 1.983 1.00 48.78 110 THR A C 1
ATOM 909 O O . THR A 1 110 ? 3.281 -14.430 2.628 1.00 48.78 110 THR A O 1
ATOM 912 N N . GLU A 1 111 ? 5.148 -15.695 2.547 1.00 43.22 111 GLU A N 1
ATOM 913 C CA . GLU A 1 111 ? 5.593 -15.453 3.923 1.00 43.22 111 GLU A CA 1
ATOM 914 C C . GLU A 1 111 ? 5.952 -13.967 4.064 1.00 43.22 111 GLU A C 1
ATOM 916 O O . GLU A 1 111 ? 6.981 -13.497 3.573 1.00 43.22 111 GLU A O 1
ATOM 921 N N . LEU A 1 112 ? 5.065 -13.184 4.674 1.00 48.59 112 LEU A N 1
ATOM 922 C CA . LEU A 1 112 ? 5.280 -11.759 4.883 1.00 48.59 112 LEU A CA 1
ATOM 923 C C . LEU A 1 112 ? 5.668 -11.509 6.333 1.00 48.59 112 LEU A C 1
ATOM 925 O O . LEU A 1 112 ? 4.828 -11.501 7.227 1.00 48.59 112 LEU A O 1
ATOM 929 N N . ASN A 1 113 ? 6.935 -11.154 6.537 1.00 41.22 113 ASN A N 1
ATOM 930 C CA . ASN A 1 113 ? 7.307 -10.257 7.623 1.00 41.22 113 ASN A CA 1
ATOM 931 C C . ASN A 1 113 ? 6.676 -8.885 7.326 1.00 41.22 113 ASN A C 1
ATOM 933 O O . ASN A 1 113 ? 7.306 -8.010 6.734 1.00 41.22 113 ASN A O 1
ATOM 937 N N . ALA A 1 114 ? 5.397 -8.721 7.669 1.00 46.62 114 ALA A N 1
ATOM 938 C CA . ALA A 1 114 ? 4.571 -7.545 7.392 1.00 46.62 114 ALA A CA 1
ATOM 939 C C . ALA A 1 114 ? 4.933 -6.335 8.280 1.00 46.62 114 ALA A C 1
ATOM 941 O O . ALA A 1 114 ? 4.069 -5.703 8.883 1.00 46.62 114 ALA A O 1
ATOM 942 N N . LYS A 1 115 ? 6.222 -5.999 8.371 1.00 45.66 115 LYS A N 1
ATOM 943 C CA . LYS A 1 115 ? 6.707 -4.768 9.001 1.00 45.66 115 LYS A CA 1
ATOM 944 C C . LYS A 1 115 ? 6.876 -3.716 7.897 1.00 45.66 115 LYS A C 1
ATOM 946 O O . LYS A 1 115 ? 7.884 -3.715 7.206 1.00 45.66 115 LYS A O 1
ATOM 951 N N . SER A 1 116 ? 5.862 -2.868 7.699 1.00 51.44 116 SER A N 1
ATOM 952 C CA . SER A 1 116 ? 5.862 -1.719 6.766 1.00 51.44 116 SER A CA 1
ATOM 953 C C . SER A 1 116 ? 6.116 -2.042 5.288 1.00 51.44 116 SER A C 1
ATOM 955 O O . SER A 1 116 ? 7.204 -1.860 4.742 1.00 51.44 116 SER A O 1
ATOM 957 N N . GLY A 1 117 ? 5.066 -2.487 4.595 1.00 56.47 117 GLY A N 1
ATOM 958 C CA . GLY A 1 117 ? 5.051 -2.510 3.134 1.00 56.47 117 GLY A CA 1
ATOM 959 C C . GLY A 1 117 ? 4.606 -1.160 2.572 1.00 56.47 117 GLY A C 1
ATOM 960 O O . GLY A 1 117 ? 3.425 -0.817 2.663 1.00 56.47 117 GLY A O 1
ATOM 961 N N . SER A 1 118 ? 5.523 -0.426 1.934 1.00 64.12 118 SER A N 1
ATOM 962 C CA . SER A 1 118 ? 5.173 0.801 1.203 1.00 64.12 118 SER A CA 1
ATOM 963 C C . SER A 1 118 ? 4.101 0.535 0.137 1.00 64.12 118 SER A C 1
ATOM 965 O O . SER A 1 118 ? 4.110 -0.499 -0.536 1.00 64.12 118 SER A O 1
ATOM 967 N N . ARG A 1 119 ? 3.159 1.468 -0.030 1.00 72.19 119 ARG A N 1
ATOM 968 C CA . ARG A 1 119 ? 2.059 1.326 -0.992 1.00 72.19 119 ARG A CA 1
ATOM 969 C C . ARG A 1 119 ? 2.528 1.444 -2.439 1.00 72.19 119 ARG A C 1
ATOM 971 O O . ARG A 1 119 ? 3.380 2.268 -2.764 1.00 72.19 119 ARG A O 1
ATOM 978 N N . PHE A 1 120 ? 1.911 0.655 -3.322 1.00 82.12 120 PHE A N 1
ATOM 979 C CA . PHE A 1 120 ? 2.022 0.868 -4.766 1.00 82.12 120 PHE A CA 1
ATOM 980 C C . PHE A 1 120 ? 1.350 2.196 -5.142 1.00 82.12 120 PHE A C 1
ATOM 982 O O . PHE A 1 120 ? 0.296 2.531 -4.591 1.00 82.12 120 PHE A O 1
ATOM 989 N N . ILE A 1 121 ? 1.947 2.940 -6.071 1.00 82.50 121 ILE A N 1
ATOM 990 C CA . ILE A 1 121 ? 1.458 4.252 -6.494 1.00 82.50 121 ILE A CA 1
ATOM 991 C C . ILE A 1 121 ? 0.059 4.175 -7.117 1.00 82.50 121 ILE A C 1
ATOM 993 O O . ILE A 1 121 ? -0.274 3.254 -7.867 1.00 82.50 121 ILE A O 1
ATOM 997 N N . ARG A 1 122 ? -0.780 5.156 -6.776 1.00 83.00 122 ARG A N 1
ATOM 998 C CA . ARG A 1 122 ? -2.179 5.244 -7.198 1.00 83.00 122 ARG A CA 1
ATOM 999 C C . ARG A 1 122 ? -2.505 6.637 -7.719 1.00 83.00 122 ARG A C 1
ATOM 1001 O O . ARG A 1 122 ? -1.872 7.604 -7.299 1.00 83.00 122 ARG A O 1
ATOM 1008 N N . ASP A 1 123 ? -3.447 6.715 -8.653 1.00 82.38 123 ASP A N 1
ATOM 1009 C CA . ASP A 1 123 ? -3.972 7.979 -9.170 1.00 82.38 123 ASP A CA 1
ATOM 1010 C C . ASP A 1 123 ? -4.876 8.675 -8.129 1.00 82.38 123 ASP A C 1
ATOM 1012 O O . ASP A 1 123 ? -5.074 8.173 -7.019 1.00 82.38 123 ASP A O 1
ATOM 1016 N N . GLY A 1 124 ? -5.427 9.842 -8.479 1.00 75.88 124 GLY A N 1
ATOM 1017 C CA . GLY A 1 124 ? -6.337 10.590 -7.599 1.00 75.88 124 GLY A CA 1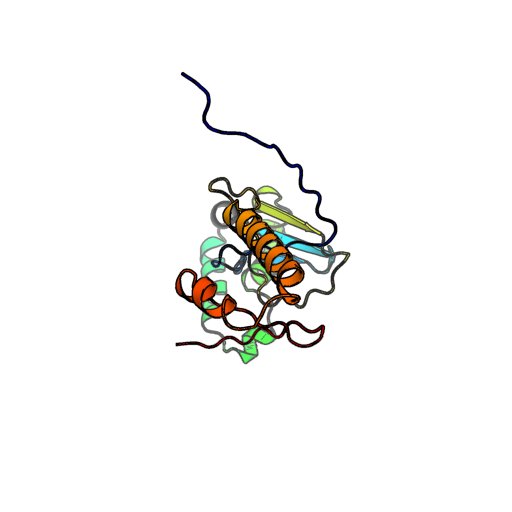
ATOM 1018 C C . GLY A 1 124 ? -7.640 9.851 -7.263 1.00 75.88 124 GLY A C 1
ATOM 1019 O O . GLY A 1 124 ? -8.270 10.162 -6.259 1.00 75.88 124 GLY A O 1
ATOM 1020 N N . GLU A 1 125 ? -8.012 8.841 -8.052 1.00 77.50 125 GLU A N 1
ATOM 1021 C CA . GLU A 1 125 ? -9.169 7.968 -7.810 1.00 77.50 125 GLU A CA 1
ATOM 1022 C C . GLU A 1 125 ? -8.782 6.702 -7.021 1.00 77.50 125 GLU A C 1
ATOM 1024 O O . GLU A 1 125 ? -9.618 5.852 -6.713 1.00 77.50 125 GLU A O 1
ATOM 1029 N N . GLY A 1 126 ? -7.506 6.549 -6.663 1.00 73.69 126 GLY A N 1
ATOM 1030 C CA . GLY A 1 126 ? -7.005 5.402 -5.922 1.00 73.69 126 GLY A CA 1
ATOM 1031 C C . GLY A 1 126 ? -6.738 4.163 -6.778 1.00 73.69 126 GLY A C 1
ATOM 1032 O O . GLY A 1 126 ? -6.526 3.092 -6.205 1.00 73.69 126 GLY A O 1
ATOM 1033 N N . ARG A 1 127 ? -6.702 4.249 -8.110 1.00 81.38 127 ARG A N 1
ATOM 1034 C CA . ARG A 1 127 ? -6.351 3.124 -8.997 1.00 81.38 127 ARG A CA 1
ATOM 1035 C C . ARG A 1 127 ? -4.840 3.005 -9.151 1.00 81.38 127 ARG A C 1
ATOM 1037 O O . ARG A 1 127 ? -4.146 4.003 -9.318 1.00 81.38 127 ARG A O 1
ATOM 1044 N N . ALA A 1 128 ? -4.321 1.780 -9.096 1.00 85.25 128 ALA A N 1
ATOM 1045 C CA . ALA A 1 128 ? -2.897 1.524 -9.302 1.00 85.25 128 ALA A CA 1
ATOM 1046 C C . ALA A 1 128 ? -2.497 1.812 -10.758 1.00 85.25 128 ALA A C 1
ATOM 1048 O O . ALA A 1 128 ? -3.194 1.391 -11.680 1.00 85.25 128 ALA A O 1
ATOM 1049 N N . TYR A 1 129 ? -1.371 2.495 -10.970 1.00 88.81 129 TYR A N 1
ATOM 1050 C CA . TYR A 1 129 ? -0.850 2.777 -12.312 1.00 88.81 129 TYR A CA 1
ATOM 1051 C C . TYR A 1 129 ? 0.680 2.777 -12.333 1.00 88.81 129 TYR A C 1
ATOM 1053 O O . TYR A 1 129 ? 1.326 2.929 -11.301 1.00 88.81 129 TYR A O 1
ATOM 1061 N N . ILE A 1 130 ? 1.277 2.624 -13.516 1.00 89.56 130 ILE A N 1
ATOM 1062 C CA . ILE A 1 130 ? 2.722 2.793 -13.703 1.00 89.56 130 ILE A CA 1
ATOM 1063 C C . ILE A 1 130 ? 2.977 4.222 -14.203 1.00 89.56 130 ILE A C 1
ATOM 1065 O O . ILE A 1 130 ? 2.516 4.572 -15.292 1.00 89.56 130 ILE A O 1
ATOM 1069 N N . PRO A 1 131 ? 3.726 5.061 -13.466 1.00 90.19 131 PRO A N 1
ATOM 1070 C CA . PRO A 1 131 ? 4.039 6.410 -13.914 1.00 90.19 131 PRO A CA 1
ATOM 1071 C C . PRO A 1 131 ? 4.884 6.415 -15.188 1.00 90.19 131 PRO A C 1
ATOM 1073 O O . PRO A 1 131 ? 5.862 5.674 -15.315 1.00 90.19 131 PRO A O 1
ATOM 1076 N N . GLY A 1 132 ? 4.578 7.339 -16.104 1.00 88.12 132 GLY A N 1
ATOM 1077 C CA . GLY A 1 132 ? 5.378 7.538 -17.317 1.00 88.12 132 GLY A CA 1
ATOM 1078 C C . GLY A 1 132 ? 6.833 7.920 -17.020 1.00 88.12 132 GLY A C 1
ATOM 1079 O O . GLY A 1 132 ? 7.727 7.588 -17.793 1.00 88.12 132 GLY A O 1
ATOM 1080 N N . SER A 1 133 ? 7.102 8.564 -15.877 1.00 87.88 133 SER A N 1
ATOM 1081 C CA . SER A 1 133 ? 8.462 8.836 -15.396 1.00 87.88 133 SER A CA 1
ATOM 1082 C C . SER A 1 133 ? 9.251 7.555 -15.108 1.00 87.88 133 SER A C 1
ATOM 1084 O O . SER A 1 133 ? 10.418 7.489 -15.491 1.00 87.88 133 SER A O 1
ATOM 1086 N N . SER A 1 134 ? 8.623 6.534 -14.518 1.00 89.19 134 SER A N 1
ATOM 1087 C CA . SER A 1 134 ? 9.245 5.233 -14.240 1.00 89.19 134 SER A CA 1
ATOM 1088 C C . SER A 1 134 ? 9.567 4.476 -15.531 1.00 89.19 134 SER A C 1
ATOM 1090 O O . SER A 1 134 ? 10.697 4.022 -15.707 1.00 89.19 134 SER A O 1
ATOM 1092 N N . ILE A 1 135 ? 8.622 4.419 -16.479 1.00 90.06 135 ILE A N 1
ATOM 1093 C CA . ILE A 1 135 ? 8.834 3.789 -17.800 1.00 90.06 135 ILE A CA 1
ATOM 1094 C C . ILE A 1 135 ? 9.949 4.512 -18.561 1.00 90.06 135 ILE A C 1
ATOM 1096 O O . ILE A 1 135 ? 10.883 3.887 -19.062 1.00 90.06 135 ILE A O 1
ATOM 1100 N N . LYS A 1 136 ? 9.890 5.847 -18.601 1.00 88.94 136 LYS A N 1
ATOM 1101 C CA . LYS A 1 136 ? 10.913 6.681 -19.238 1.00 88.94 136 LYS A CA 1
ATOM 1102 C C . LYS A 1 136 ? 12.285 6.471 -18.602 1.00 88.94 136 LYS A C 1
ATOM 1104 O O . LYS A 1 136 ? 13.269 6.427 -19.329 1.00 88.94 136 LYS A O 1
ATOM 1109 N N . GLY A 1 137 ? 12.357 6.332 -17.279 1.00 87.38 137 GLY A N 1
ATOM 1110 C CA . GLY A 1 137 ? 13.593 6.022 -16.559 1.00 87.38 137 GLY A CA 1
ATOM 1111 C C . GLY A 1 137 ? 14.195 4.687 -16.995 1.00 87.38 137 GLY A C 1
ATOM 1112 O O . GLY A 1 137 ? 15.376 4.637 -17.330 1.00 87.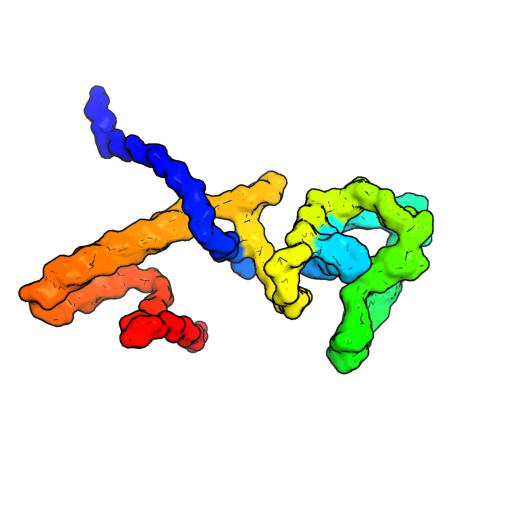38 137 GLY A O 1
ATOM 1113 N N . ALA A 1 138 ? 13.379 3.634 -17.081 1.00 89.19 138 ALA A N 1
ATOM 1114 C CA . ALA A 1 138 ? 13.826 2.319 -17.540 1.00 89.19 138 ALA A CA 1
ATOM 1115 C C . ALA A 1 138 ? 14.343 2.349 -18.991 1.00 89.19 138 ALA A C 1
ATOM 1117 O O . ALA A 1 138 ? 15.456 1.893 -19.257 1.00 89.19 138 ALA A O 1
ATOM 1118 N N . ILE A 1 139 ? 13.583 2.953 -19.916 1.00 90.06 139 ILE A N 1
ATOM 1119 C CA . ILE A 1 139 ? 13.987 3.102 -21.327 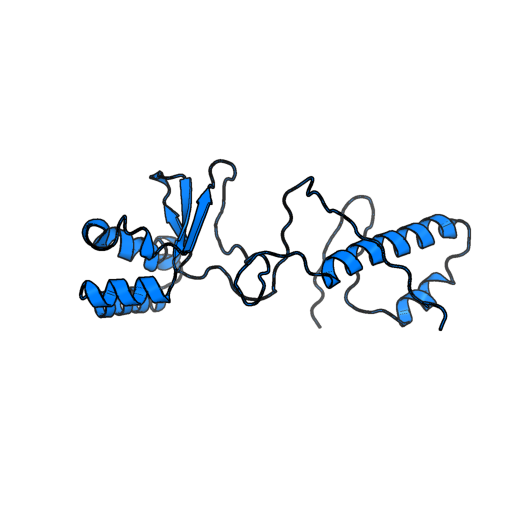1.00 90.06 139 ILE A CA 1
ATOM 1120 C C . ILE A 1 139 ? 15.270 3.927 -21.434 1.00 90.06 139 ILE A C 1
ATOM 1122 O O . ILE A 1 139 ? 16.200 3.540 -22.138 1.00 90.06 139 ILE A O 1
ATOM 1126 N N . ARG A 1 140 ? 15.349 5.047 -20.708 1.00 88.19 140 ARG A N 1
ATOM 1127 C CA . ARG A 1 140 ? 16.530 5.913 -20.679 1.00 88.19 140 ARG A CA 1
ATOM 1128 C C . ARG A 1 140 ? 17.778 5.128 -20.283 1.00 88.19 140 ARG A C 1
ATOM 1130 O O . ARG A 1 140 ? 18.795 5.241 -20.961 1.00 88.19 140 ARG A O 1
ATOM 1137 N N . THR A 1 141 ? 17.703 4.333 -19.219 1.00 88.75 141 THR A N 1
ATOM 1138 C CA . THR A 1 141 ? 18.828 3.505 -18.768 1.00 88.75 141 THR A CA 1
ATOM 1139 C C . THR A 1 141 ? 19.218 2.464 -19.817 1.00 88.75 141 THR A C 1
ATOM 1141 O O . THR A 1 141 ? 20.406 2.302 -20.083 1.00 88.75 141 THR A O 1
ATOM 1144 N N . ALA A 1 142 ? 18.247 1.807 -20.460 1.00 85.69 142 ALA A N 1
ATOM 1145 C CA . ALA A 1 142 ? 18.511 0.829 -21.517 1.00 85.69 142 ALA A CA 1
ATOM 1146 C C . ALA A 1 142 ? 19.212 1.455 -22.737 1.00 85.69 142 ALA A C 1
ATOM 1148 O O . ALA A 1 142 ? 20.204 0.910 -23.219 1.00 85.69 142 ALA A O 1
ATOM 1149 N N . VAL A 1 143 ? 18.749 2.624 -23.193 1.00 87.12 143 VAL A N 1
ATOM 1150 C CA . VAL A 1 143 ? 19.362 3.364 -24.310 1.00 87.12 143 VAL A CA 1
ATOM 1151 C C . VAL A 1 143 ? 20.783 3.796 -23.962 1.00 87.12 143 VAL A C 1
ATOM 1153 O O . VAL A 1 143 ? 21.700 3.549 -24.741 1.00 87.12 143 VAL A O 1
ATOM 1156 N N . ILE A 1 144 ? 20.994 4.379 -22.775 1.00 85.38 144 ILE A N 1
ATOM 1157 C CA . ILE A 1 144 ? 22.336 4.764 -22.315 1.00 85.38 144 ILE A CA 1
ATOM 1158 C C . ILE A 1 144 ? 23.250 3.539 -22.291 1.00 85.38 144 ILE A C 1
ATOM 1160 O O . ILE A 1 144 ? 24.358 3.590 -22.817 1.00 85.38 144 ILE A O 1
ATOM 1164 N N . TYR A 1 145 ? 22.788 2.426 -21.724 1.00 85.38 145 TYR A N 1
ATOM 1165 C CA . TYR A 1 145 ? 23.575 1.201 -21.667 1.00 85.38 145 TYR A CA 1
ATOM 1166 C C . TYR A 1 145 ? 23.957 0.691 -23.062 1.00 85.38 145 TYR A C 1
ATOM 1168 O O . TYR A 1 145 ? 25.121 0.352 -23.275 1.00 85.38 145 TYR A O 1
ATOM 1176 N N . ALA A 1 146 ? 23.018 0.676 -24.014 1.00 84.75 146 ALA A N 1
ATOM 1177 C CA . ALA A 1 146 ? 23.278 0.271 -25.395 1.00 84.75 146 ALA A CA 1
ATOM 1178 C C . ALA A 1 146 ? 24.340 1.164 -26.056 1.00 84.75 146 ALA A C 1
ATOM 1180 O O . ALA A 1 146 ? 25.341 0.658 -26.563 1.00 84.75 146 ALA A O 1
ATOM 1181 N N . MET A 1 147 ? 24.197 2.489 -25.935 1.00 84.12 147 MET A N 1
ATOM 1182 C CA . MET A 1 147 ? 25.175 3.451 -26.455 1.00 84.12 147 MET A CA 1
ATOM 1183 C C . MET A 1 147 ? 26.563 3.253 -25.832 1.00 84.12 147 MET A C 1
ATOM 1185 O O . MET A 1 147 ? 27.574 3.327 -26.528 1.00 84.12 147 MET A O 1
ATOM 1189 N N . LEU A 1 148 ? 26.641 2.992 -24.525 1.00 79.50 148 LEU A N 1
ATOM 1190 C CA . LEU A 1 148 ? 27.910 2.721 -23.843 1.00 79.50 148 LEU A CA 1
ATOM 1191 C C . LEU A 1 148 ? 28.524 1.388 -24.288 1.00 79.50 148 LEU A C 1
ATOM 1193 O O . LEU A 1 148 ? 29.738 1.298 -24.455 1.00 79.50 148 LEU A O 1
ATOM 1197 N N . ALA A 1 149 ? 27.711 0.348 -24.469 1.00 78.62 149 ALA A N 1
ATOM 1198 C CA . ALA A 1 149 ? 28.170 -0.967 -24.902 1.00 78.62 149 ALA A CA 1
ATOM 1199 C C . ALA A 1 149 ? 28.740 -0.935 -26.328 1.00 78.62 149 ALA A C 1
ATOM 1201 O O . ALA A 1 149 ? 29.796 -1.521 -26.566 1.00 78.62 149 ALA A O 1
ATOM 1202 N N . GLU A 1 150 ? 28.103 -0.197 -27.238 1.00 71.31 150 GLU A N 1
ATOM 1203 C CA . GLU A 1 150 ? 28.590 0.030 -28.604 1.00 71.31 150 GLU A CA 1
ATOM 1204 C C . GLU A 1 150 ? 29.887 0.855 -28.625 1.00 71.31 150 GLU A C 1
ATOM 1206 O O . GLU A 1 150 ? 30.818 0.548 -29.375 1.00 71.31 150 GLU A O 1
ATOM 1211 N N . ASN A 1 151 ? 29.993 1.856 -27.744 1.00 63.03 151 ASN A N 1
ATOM 1212 C CA . ASN A 1 151 ? 31.155 2.740 -27.658 1.00 63.03 151 ASN A CA 1
ATOM 1213 C C . ASN A 1 151 ? 32.335 2.179 -26.856 1.00 63.03 151 ASN A C 1
ATOM 1215 O O . ASN A 1 151 ? 33.398 2.786 -26.897 1.00 63.03 151 ASN A O 1
ATOM 1219 N N . ARG A 1 152 ? 32.255 0.995 -26.224 1.00 54.56 152 ARG A N 1
ATOM 1220 C CA . ARG A 1 152 ? 33.435 0.334 -25.609 1.00 54.56 152 ARG A CA 1
ATOM 1221 C C . ARG A 1 152 ? 34.584 0.053 -26.594 1.00 54.56 152 ARG A C 1
ATOM 1223 O O . ARG A 1 152 ? 35.663 -0.337 -26.160 1.00 54.56 152 ARG A O 1
ATOM 1230 N N . LYS A 1 153 ? 34.378 0.270 -27.899 1.00 53.78 153 LYS A N 1
ATOM 1231 C CA . LYS A 1 153 ? 35.425 0.300 -28.936 1.00 53.78 153 LYS A CA 1
ATOM 1232 C C . LYS A 1 153 ? 36.139 1.662 -29.088 1.00 53.78 153 LYS A C 1
ATOM 1234 O O . LYS A 1 153 ? 37.091 1.744 -29.856 1.00 53.78 153 LYS A O 1
ATOM 1239 N N . ARG A 1 154 ? 35.714 2.722 -28.389 1.00 53.94 154 ARG A N 1
ATOM 1240 C CA . ARG A 1 154 ? 36.299 4.079 -28.390 1.00 53.94 154 ARG A CA 1
ATOM 1241 C C . ARG A 1 154 ? 36.570 4.576 -26.960 1.00 53.94 154 ARG A C 1
ATOM 1243 O O . ARG A 1 154 ? 35.894 4.201 -26.003 1.00 53.94 154 ARG A O 1
ATOM 1250 N N . GLU A 1 155 ? 37.641 5.358 -26.827 1.00 53.25 155 GLU A N 1
ATOM 1251 C CA . GLU A 1 155 ? 38.364 5.634 -25.579 1.00 53.25 155 GLU A CA 1
ATOM 1252 C C . GLU A 1 155 ? 37.554 6.294 -24.445 1.00 53.25 155 GLU A C 1
ATOM 1254 O O . GLU A 1 155 ? 36.596 7.034 -24.644 1.00 53.25 155 GLU A O 1
ATOM 1259 N N . LYS A 1 156 ? 38.028 6.066 -23.211 1.00 51.00 156 LYS A N 1
ATOM 1260 C CA . LYS A 1 156 ? 37.456 6.455 -21.904 1.00 51.00 156 LYS A CA 1
ATOM 1261 C C . LYS A 1 156 ? 37.148 7.952 -21.677 1.00 51.00 156 LYS A C 1
ATOM 1263 O O . LYS A 1 156 ? 36.574 8.271 -20.637 1.00 51.00 156 LYS A O 1
ATOM 1268 N N . LYS A 1 157 ? 37.525 8.871 -22.570 1.00 48.41 157 LYS A N 1
ATOM 1269 C CA . LYS A 1 157 ? 37.442 10.326 -22.324 1.00 48.41 157 LYS A CA 1
ATOM 1270 C C . LYS A 1 157 ? 36.071 10.951 -22.616 1.00 48.41 157 LYS A C 1
ATOM 1272 O O . LYS A 1 157 ? 35.721 11.919 -21.948 1.00 48.41 157 LYS A O 1
ATOM 1277 N N . ASP A 1 158 ? 35.262 10.370 -23.502 1.00 51.25 158 ASP A N 1
ATOM 1278 C CA . ASP A 1 158 ? 33.967 10.962 -23.897 1.00 51.25 158 ASP A CA 1
ATOM 1279 C C . ASP A 1 158 ? 32.844 10.739 -22.875 1.00 51.25 158 ASP A C 1
ATOM 1281 O O . ASP A 1 158 ? 31.834 11.443 -22.862 1.00 51.25 158 ASP A O 1
ATOM 1285 N N . TYR A 1 159 ? 33.028 9.782 -21.967 1.00 51.38 159 TYR A N 1
ATOM 1286 C CA . TYR A 1 159 ? 31.986 9.371 -21.035 1.00 51.38 159 TYR A CA 1
ATOM 1287 C C . TYR A 1 159 ? 31.678 10.453 -19.988 1.00 51.38 159 TYR A C 1
ATOM 1289 O O . TYR A 1 159 ? 30.513 10.676 -19.675 1.00 51.38 159 TYR A O 1
ATOM 1297 N N . LEU A 1 160 ? 32.691 11.181 -19.501 1.00 46.22 160 LEU A N 1
ATOM 1298 C CA . LEU A 1 160 ? 32.565 12.192 -18.436 1.00 46.22 160 LEU A CA 1
ATOM 1299 C C . LEU A 1 160 ? 31.744 13.430 -18.838 1.00 46.22 160 LEU A C 1
ATOM 1301 O O . LEU A 1 160 ? 31.038 13.981 -17.995 1.00 46.22 160 LEU A O 1
ATOM 1305 N N . ASN A 1 161 ? 31.739 13.811 -20.119 1.00 47.47 161 ASN A N 1
ATOM 1306 C CA . ASN A 1 161 ? 30.942 14.947 -20.601 1.00 47.47 161 ASN A CA 1
ATOM 1307 C C . ASN A 1 161 ? 29.442 14.629 -20.717 1.00 47.47 161 ASN A C 1
ATOM 1309 O O . ASN A 1 161 ? 28.618 15.536 -20.620 1.00 47.47 161 ASN A O 1
ATOM 1313 N N . LEU A 1 162 ? 29.062 13.352 -20.847 1.00 46.81 162 LEU A N 1
ATOM 1314 C CA . LEU A 1 162 ? 27.655 12.934 -20.803 1.00 46.81 162 LEU A CA 1
ATOM 1315 C C . LEU A 1 162 ? 27.083 12.979 -19.371 1.00 46.81 162 LEU A C 1
ATOM 1317 O O . LEU A 1 162 ? 25.894 13.243 -19.183 1.00 46.81 162 LEU A O 1
ATOM 1321 N N . TYR A 1 163 ? 27.930 12.738 -18.361 1.00 46.66 163 TYR A N 1
ATOM 1322 C CA . TYR A 1 163 ? 27.545 12.694 -16.943 1.00 46.66 163 TYR A CA 1
ATOM 1323 C C . TYR A 1 163 ? 27.367 14.083 -16.305 1.00 46.66 163 TYR A C 1
ATOM 1325 O O . TYR A 1 163 ? 26.625 14.206 -15.333 1.00 46.66 163 TYR A O 1
ATOM 1333 N N . GLY A 1 164 ? 27.978 15.138 -16.861 1.00 44.56 164 GLY A N 1
ATOM 1334 C CA . GLY A 1 164 ? 27.880 16.510 -16.336 1.00 44.56 164 GLY A CA 1
ATOM 1335 C C . GLY A 1 164 ? 26.519 17.200 -16.531 1.00 44.56 164 GLY A C 1
ATOM 1336 O O . GLY A 1 164 ? 26.242 18.193 -15.867 1.00 44.56 164 GLY A O 1
ATOM 1337 N N . ILE A 1 165 ? 25.653 16.676 -17.407 1.00 44.78 165 ILE A N 1
ATOM 1338 C CA . ILE A 1 165 ? 24.345 17.281 -17.740 1.00 44.78 165 ILE A CA 1
ATOM 1339 C C . ILE A 1 165 ? 23.192 16.622 -16.954 1.00 44.78 165 ILE A C 1
ATOM 1341 O O . ILE A 1 165 ? 22.089 17.162 -16.881 1.00 44.78 165 ILE A O 1
ATOM 1345 N N . TYR A 1 166 ? 23.417 15.458 -16.334 1.00 45.94 166 TYR A N 1
ATOM 1346 C CA . TYR A 1 166 ? 22.332 14.619 -15.824 1.00 45.94 166 TYR A CA 1
ATOM 1347 C C . TYR A 1 166 ? 22.665 13.939 -14.492 1.00 45.94 166 TYR A C 1
ATOM 1349 O O . TYR A 1 166 ? 22.948 12.745 -14.443 1.00 45.94 166 TYR A O 1
ATOM 1357 N N . SER A 1 167 ? 22.534 14.688 -13.398 1.00 38.41 167 SER A N 1
ATOM 1358 C CA . SER A 1 167 ? 22.311 14.111 -12.066 1.00 38.41 167 SER A CA 1
ATOM 1359 C C . SER A 1 167 ? 20.796 14.052 -11.820 1.00 38.41 167 SER A C 1
ATOM 1361 O O . SER A 1 167 ? 20.116 15.058 -12.030 1.00 38.41 167 SER A O 1
ATOM 1363 N N . PRO A 1 168 ? 20.234 12.887 -11.446 1.00 39.41 168 PRO A N 1
ATOM 1364 C CA . PRO A 1 168 ? 20.292 12.514 -10.038 1.00 39.41 168 PRO A CA 1
ATOM 1365 C C . PRO A 1 168 ? 20.632 11.033 -9.788 1.00 39.41 168 PRO A C 1
ATOM 1367 O O . PRO A 1 168 ? 20.070 10.135 -10.409 1.00 39.41 168 PRO A O 1
ATOM 1370 N N . LYS A 1 169 ? 21.511 10.827 -8.797 1.00 38.75 169 LYS A N 1
ATOM 1371 C CA . LYS A 1 169 ? 21.772 9.593 -8.025 1.00 38.75 169 LYS A CA 1
ATOM 1372 C C . LYS A 1 169 ? 22.096 8.344 -8.864 1.00 38.75 169 LYS A C 1
ATOM 1374 O O . LYS A 1 169 ? 21.236 7.535 -9.196 1.00 38.75 169 LYS A O 1
ATOM 1379 N N . LEU A 1 170 ? 23.385 8.184 -9.166 1.00 39.31 170 LEU A N 1
ATOM 1380 C CA . LEU A 1 170 ? 23.943 7.022 -9.858 1.00 39.31 170 LEU A CA 1
ATOM 1381 C C . LEU A 1 170 ? 23.997 5.791 -8.931 1.00 39.31 170 LEU A C 1
ATOM 1383 O O . LEU A 1 170 ? 24.567 5.863 -7.846 1.00 39.31 170 LEU A O 1
ATOM 1387 N N . CYS A 1 171 ? 23.469 4.656 -9.396 1.00 34.91 171 CYS A N 1
ATOM 1388 C CA . CYS A 1 171 ? 23.783 3.324 -8.870 1.00 34.91 171 CYS A CA 1
ATOM 1389 C C . CYS A 1 171 ? 24.932 2.735 -9.700 1.00 34.91 171 CYS A C 1
ATOM 1391 O O . CYS A 1 171 ? 24.861 2.733 -10.932 1.00 34.91 171 CYS A O 1
ATOM 1393 N N . PHE A 1 172 ? 25.982 2.231 -9.052 1.00 33.12 172 PHE A N 1
ATOM 1394 C CA . PHE A 1 172 ? 27.089 1.565 -9.738 1.00 33.12 172 PHE A CA 1
ATOM 1395 C C . PHE A 1 172 ? 26.808 0.063 -9.866 1.00 33.12 172 PHE A C 1
ATOM 1397 O O . PHE A 1 172 ? 26.407 -0.590 -8.908 1.00 33.12 172 PHE A O 1
ATOM 1404 N N . VAL A 1 173 ? 27.064 -0.500 -11.049 1.00 33.09 173 VAL A N 1
ATOM 1405 C CA . VAL A 1 173 ? 27.143 -1.954 -11.245 1.00 33.09 173 VAL A CA 1
ATOM 1406 C C . VAL A 1 173 ? 28.606 -2.303 -11.457 1.00 33.09 173 VAL A C 1
ATOM 1408 O O . VAL A 1 173 ? 29.193 -1.928 -12.476 1.00 33.09 173 VAL A O 1
ATOM 1411 N N . LYS A 1 174 ? 29.197 -3.022 -10.503 1.00 29.55 174 LYS A N 1
ATOM 1412 C CA . LYS A 1 174 ? 30.509 -3.651 -10.658 1.00 29.55 174 LYS A CA 1
ATOM 1413 C C . LYS A 1 174 ? 30.325 -5.147 -10.422 1.00 29.55 174 LYS A C 1
ATOM 1415 O O . LYS A 1 174 ? 29.781 -5.536 -9.402 1.00 29.55 174 LYS A O 1
ATOM 1420 N N . ASP A 1 175 ? 30.706 -5.946 -11.418 1.00 36.50 175 ASP A N 1
ATOM 1421 C CA . ASP A 1 175 ? 30.669 -7.414 -11.417 1.00 36.50 175 ASP A CA 1
ATOM 1422 C C . ASP A 1 175 ? 29.366 -8.051 -10.916 1.00 36.50 175 ASP A C 1
ATOM 1424 O O . ASP A 1 175 ? 29.252 -8.477 -9.771 1.00 36.50 175 ASP A O 1
ATOM 1428 N N . LYS A 1 176 ? 28.380 -8.148 -11.825 1.00 37.44 176 LYS A N 1
ATOM 1429 C CA . LYS A 1 176 ? 27.153 -8.975 -11.725 1.00 37.44 176 LYS A CA 1
ATOM 1430 C C . LYS A 1 176 ? 26.369 -8.902 -10.401 1.00 37.44 176 LYS A C 1
ATOM 1432 O O . LYS A 1 176 ? 25.482 -9.716 -10.172 1.00 37.44 176 LYS A O 1
ATOM 1437 N N . SER A 1 177 ? 26.622 -7.891 -9.583 1.00 28.44 177 SER A N 1
ATOM 1438 C CA . SER A 1 177 ? 25.882 -7.567 -8.375 1.00 28.44 177 SER A CA 1
ATOM 1439 C C . SER A 1 177 ? 25.621 -6.062 -8.366 1.00 28.44 177 SER A C 1
ATOM 1441 O O . SER A 1 177 ? 26.492 -5.246 -8.673 1.00 28.44 177 SER A O 1
ATOM 1443 N N . VAL A 1 178 ? 24.364 -5.697 -8.121 1.00 34.94 178 VAL A N 1
ATOM 1444 C CA . VAL A 1 178 ? 23.930 -4.305 -7.990 1.00 34.94 178 VAL A CA 1
ATOM 1445 C C . VAL A 1 178 ? 24.023 -3.972 -6.509 1.00 34.94 178 VAL A C 1
ATOM 1447 O O . VAL A 1 178 ? 23.236 -4.489 -5.721 1.00 34.94 178 VAL A O 1
ATOM 1450 N N . ILE A 1 179 ? 24.992 -3.142 -6.125 1.00 30.48 179 ILE A N 1
ATOM 1451 C CA . ILE A 1 179 ? 25.094 -2.623 -4.759 1.00 30.48 179 ILE A CA 1
ATOM 1452 C C . ILE A 1 179 ? 24.497 -1.214 -4.771 1.00 30.48 179 ILE A C 1
ATOM 1454 O O . ILE A 1 179 ? 24.989 -0.325 -5.467 1.00 30.48 179 ILE A O 1
ATOM 1458 N N . ILE A 1 180 ? 23.402 -1.025 -4.033 1.00 31.84 180 ILE A N 1
ATOM 1459 C CA . ILE A 1 180 ? 22.779 0.282 -3.815 1.00 31.84 180 ILE A CA 1
ATOM 1460 C C . ILE A 1 180 ? 23.338 0.824 -2.499 1.00 31.84 180 ILE A C 1
ATOM 1462 O O . ILE A 1 180 ? 22.879 0.425 -1.434 1.00 31.84 180 ILE A O 1
ATOM 1466 N N . GLU A 1 181 ? 24.318 1.726 -2.558 1.00 29.94 181 GLU A N 1
ATOM 1467 C CA . GLU A 1 181 ? 24.713 2.504 -1.379 1.00 29.94 181 GLU A CA 1
ATOM 1468 C C . GLU A 1 181 ? 24.037 3.877 -1.390 1.00 29.94 181 GLU A C 1
ATOM 1470 O O . GLU A 1 181 ? 24.142 4.656 -2.342 1.00 29.94 181 GLU A O 1
ATOM 1475 N N . HIS A 1 182 ? 23.316 4.164 -0.306 1.00 28.42 182 HIS A N 1
ATOM 1476 C CA . HIS A 1 182 ? 22.749 5.474 -0.019 1.00 28.42 182 HIS A CA 1
ATOM 1477 C C . HIS A 1 182 ? 23.831 6.381 0.572 1.00 28.42 182 HIS A C 1
ATOM 1479 O O . HIS A 1 182 ? 24.183 6.245 1.739 1.00 28.42 182 HIS A O 1
ATOM 1485 N N . ILE A 1 183 ? 24.310 7.352 -0.207 1.00 31.67 183 ILE A N 1
ATOM 1486 C CA . ILE A 1 183 ? 25.069 8.483 0.335 1.00 31.67 183 ILE A CA 1
ATOM 1487 C C . ILE A 1 183 ? 24.068 9.610 0.602 1.00 31.67 183 ILE A C 1
ATOM 1489 O O . ILE A 1 183 ? 23.502 10.184 -0.334 1.00 31.67 183 ILE A O 1
ATOM 1493 N N . TYR A 1 184 ? 23.801 9.874 1.881 1.00 31.48 184 TYR A N 1
ATOM 1494 C CA . TYR A 1 184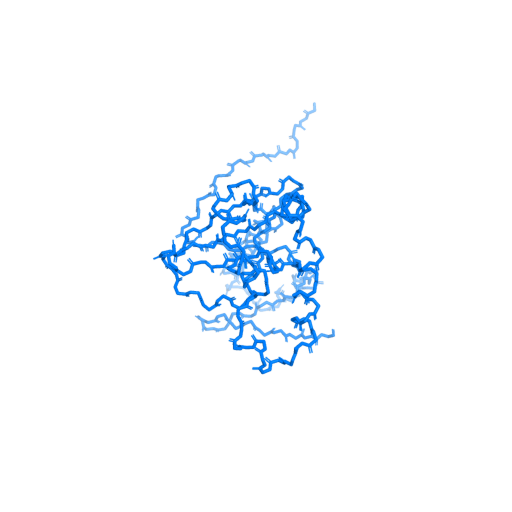 ? 23.141 11.101 2.320 1.00 31.48 184 TYR A CA 1
ATOM 1495 C C . TYR A 1 184 ? 24.154 12.251 2.257 1.00 31.48 184 TYR A C 1
ATOM 1497 O O . TYR A 1 184 ? 25.278 12.109 2.738 1.00 31.48 184 TYR A O 1
ATOM 1505 N N . SER A 1 185 ? 23.745 13.366 1.654 1.00 34.47 185 SER A N 1
ATOM 1506 C CA . SER A 1 185 ? 24.318 14.696 1.890 1.00 34.47 185 SER A CA 1
ATOM 1507 C C . SER A 1 185 ? 23.338 15.489 2.734 1.00 34.47 185 SER A C 1
ATOM 1509 O O . SER A 1 185 ? 22.150 15.472 2.324 1.00 34.47 185 SER A O 1
#

Secondary structure (DSSP, 8-state):
--------------SS----EEEEEE-GGGEEEEGGGTEEEEE-HHHHHHHHHHTT-HHHHHHHHHHHHHS-HHHHTTS--HHHHHHHHTHHHHTT-STTEEEEEE-TT-----S--EEEPB-TTS-B---HHHHHHHHHHHHHHHHHHHHTTS-TTSHHHHHTT--S-PPEEETTEEE------

Foldseek 3Di:
DDDPDDDDDDDDDDPDDDADFPPDDFLPLQFAQDPVQQKTFRFDPVQVCVLCVVVVNNVVLVVLVVVQVPDDPVVVVVDDRSVNVSCVVVVVRPPPPVRRTPDMDRNVPDPDPPPTDGDADADPVRHHDDDPVNVCVVVVVVVVVVVVVVCVVDDPPPPVVVVVVDDDDDFDDDDPDTDDDDDDD

pLDDT: mean 71.39, std 18.8, range [28.42, 93.94]